Protein 3AJF (pdb70)

Foldseek 3Di:
DLQPDFDDQVNHGAHPVLLVVLQVQLCVVPVVSDPVNVVCVADAAPVNLVSSLVSLVVLVPDPPDDPVNSPVSVSVSVVSVVNPVPHDD/DLQPDFDDQVHHTAHPVLLVVLVVQLCVVPVVPDPVNVVCVADAAPVVLVSSLVSLVVLVPDPPDPPVNSVRSVSVSVVSVVNDVVHDD/DDDDDLVPPDADPVVLVVLQVQLCVVPVVPDPVNVVCVADAAPVVLVSSLVSLVVLVPDPPDPPVRNVNSVSVNVVSVVNPVPHDD/DDDDDDLVPDDAPPVLLVVLCVQLCVVPVVPDPVNVVCVADAAVVVLVSSLVSLVVLPPDPPDPPVNNVNSVSVNVVSVVNPVPRDD

Secondary structure (DSSP, 8-state):
-TTT---EETTEE--HHHHHHHHHHHHHH-TTS------------HHHHHHHHHHHH---S-TT--GGGHHHHHHHHHHHHGGGGT---/-TTTS-EEETTEEE-HHHHHHHHHHHHHH-TTS------------HHHHHHHHHHHH---S-TT--GGGHHHHHHHHHHHHGGGGT---/-----STT----HHHHHHHHHHHHHH-TTS------------HHHHHHHHHHHH---S-TT--GGGHHHHHHHHHHHGGGGGT---/------GGG----HHHHHHHHHHHHHH-TTS------------HHHHHHHHHHHH---S-TT--GGGHHHHHHHHHHHHGGGTT---

Radius of gyration: 21.57 Å; Cα contacts (8 Å, |Δi|>4): 413; chains: 4; bounding box: 57×59×70 Å

Sequence (351 aa):
GLSNIVLTCKDLPIPIDLLSLFFDILNERHPSFDEHFLQIRKPDDPENLSVFLKSAIWLSHKRDLPGHYRLPLTCLVSTYSEYFVELKPGLSNIVLTCKDLPIPIDLLSLFFDILNERHPSFDEHFLQIRKPDDPENLSVFLKSAIWLSHKRDLPGHYRLPLTCLVSTYSEYFVELKPNIVLTCKDLPIPIDLLSLFFDILNERHPSFDEHFLQIRKPDDPENLSVFLKSAIWLSHKRDLPGHYRLPLTCLVSTYSEYFVELKPSNIVLTCKDLPIPIDLLSLFFDILNERHPSFDEHFLQIRKPDDPENLSVFLKSAIWLSHKRDLPGHYRLPLTCLVSTYSEYFVELKP

Nearest PDB structures (foldseek):
  6cae-assembly1_1t  TM=3.287E-01  e=3.699E+00  Thermus thermophilus HB8
  8ud6-assembly2_2t  TM=3.378E-01  e=5.747E+00  Thermus thermophilus HB8
  4oq5-assembly1_A  TM=3.162E-01  e=6.121E+00  Homo sapiens
  1ysn-assembly1_A  TM=2.516E-01  e=7.874E+00  Homo sapiens
  3ajf-assembly2_C  TM=1.001E+00  e=2.692E-11  Rice hoja blanca virus - cr

InterPro domains:
  IPR007974 Tenuivirus movement protein [PF05310] (17-191)
  IPR043105 Tenuivirus NS3 [G3DSA:1.20.1440.190] (21-114)

Structure (mmCIF, N/CA/C/O backbone):
data_3AJF
#
_entry.id   3AJF
#
_cell.length_a   79.690
_cell.length_b   79.690
_cell.length_c   122.087
_cell.angle_alpha   90.00
_cell.angle_beta   90.00
_cell.angle_gamma   90.00
#
_symmetry.space_group_name_H-M   'P 41 21 2'
#
loop_
_entity.id
_entity.type
_entity.pdbx_description
1 polymer 'Non-structural protein 3'
2 non-polymer 'SULFATE ION'
3 water water
#
loop_
_atom_site.group_PDB
_atom_site.id
_atom_site.type_symbol
_atom_site.label_atom_id
_atom_site.label_alt_id
_atom_site.label_comp_id
_atom_site.label_asym_id
_atom_site.label_entity_id
_atom_site.label_seq_id
_atom_site.pdbx_PDB_ins_code
_atom_site.Cartn_x
_atom_site.Cartn_y
_atom_site.Cartn_z
_atom_site.occupancy
_atom_site.B_iso_or_equiv
_atom_site.auth_seq_id
_atom_site.auth_comp_id
_atom_site.auth_asym_id
_atom_site.auth_atom_id
_atom_site.pdbx_PDB_model_num
ATOM 1 N N . GLY A 1 2 ? 21.717 12.678 65.761 1.00 49.30 22 GLY A N 1
ATOM 2 C CA . GLY A 1 2 ? 22.254 11.431 65.142 1.00 48.35 22 GLY A CA 1
ATOM 3 C C . GLY A 1 2 ? 22.754 11.711 63.738 1.00 47.33 22 GLY A C 1
ATOM 4 O O . GLY A 1 2 ? 23.873 11.342 63.369 1.00 47.05 22 GLY A O 1
ATOM 5 N N . LEU A 1 3 ? 21.914 12.378 62.954 1.00 46.53 23 LEU A N 1
ATOM 6 C CA . LEU A 1 3 ? 22.250 12.773 61.599 1.00 45.77 23 LEU A CA 1
ATOM 7 C C . LEU A 1 3 ? 23.166 14.000 61.641 1.00 45.90 23 LEU A C 1
ATOM 8 O O . LEU A 1 3 ? 23.881 14.282 60.688 1.00 45.23 23 LEU A O 1
ATOM 13 N N . SER A 1 4 ? 23.156 14.696 62.776 1.00 47.75 24 SER A N 1
ATOM 14 C CA . SER A 1 4 ? 24.029 15.841 63.041 1.00 48.65 24 SER A CA 1
ATOM 15 C C . SER A 1 4 ? 25.394 15.403 63.555 1.00 48.77 24 SER A C 1
ATOM 16 O O . SER A 1 4 ? 26.385 16.110 63.367 1.00 49.24 24 SER A O 1
ATOM 19 N N . ASN A 1 5 ? 25.445 14.250 64.213 1.00 48.48 25 ASN A N 1
ATOM 20 C CA . ASN A 1 5 ? 26.687 13.794 64.831 1.00 48.77 25 ASN A CA 1
ATOM 21 C C . ASN A 1 5 ? 27.517 12.835 63.947 1.00 46.94 25 ASN A C 1
ATOM 22 O O . ASN A 1 5 ? 28.733 12.708 64.123 1.00 47.60 25 ASN A O 1
ATOM 27 N N . ILE A 1 6 ? 26.859 12.183 62.993 1.00 44.50 26 ILE A N 1
ATOM 28 C CA . ILE A 1 6 ? 27.503 11.189 62.137 1.00 41.97 26 ILE A CA 1
ATOM 29 C C . ILE A 1 6 ? 28.532 11.813 61.191 1.00 39.63 26 ILE A C 1
ATOM 30 O O . ILE A 1 6 ? 28.311 12.890 60.611 1.00 38.77 26 ILE A O 1
ATOM 35 N N . VAL A 1 7 ? 29.676 11.155 61.062 1.00 37.22 27 VAL A N 1
ATOM 36 C CA . VAL A 1 7 ? 30.684 11.648 60.152 1.00 34.06 27 VAL A CA 1
ATOM 37 C C . VAL A 1 7 ? 30.643 10.788 58.891 1.00 31.35 27 VAL A C 1
ATOM 38 O O . VAL A 1 7 ? 31.081 9.654 58.912 1.00 31.54 27 VAL A O 1
ATOM 42 N N . LEU A 1 8 ? 30.095 11.315 57.806 1.00 28.38 28 LEU A N 1
ATOM 43 C CA . LEU A 1 8 ? 30.123 10.622 56.525 1.00 26.24 28 LEU A CA 1
ATOM 44 C C . LEU A 1 8 ? 31.462 10.911 55.864 1.00 24.94 28 LEU A C 1
ATOM 45 O O . LEU A 1 8 ? 31.995 12.017 56.051 1.00 25.47 28 LEU A O 1
ATOM 50 N N . THR A 1 9 ? 32.012 9.953 55.109 1.00 22.28 29 THR A N 1
ATOM 51 C CA . THR A 1 9 ? 33.270 10.198 54.412 1.00 21.41 29 THR A CA 1
ATOM 52 C C . THR A 1 9 ? 33.230 9.882 52.911 1.00 22.14 29 THR A C 1
ATOM 53 O O . THR A 1 9 ? 32.524 8.975 52.466 1.00 20.40 29 THR A O 1
ATOM 57 N N . CYS A 1 10 ? 33.999 10.659 52.156 1.00 23.23 30 CYS A N 1
ATOM 58 C CA . CYS A 1 10 ? 34.255 10.419 50.744 1.00 23.77 30 CYS A CA 1
ATOM 59 C C . CYS A 1 10 ? 35.750 10.173 50.670 1.00 24.68 30 CYS A C 1
ATOM 60 O O . CYS A 1 10 ? 36.518 11.055 51.022 1.00 25.38 30 CYS A O 1
ATOM 63 N N . LYS A 1 11 ? 36.176 8.978 50.266 1.00 25.38 31 LYS A N 1
ATOM 64 C CA . LYS A 1 11 ? 37.616 8.678 50.190 1.00 27.15 31 LYS A CA 1
ATOM 65 C C . LYS A 1 11 ? 38.285 8.995 51.537 1.00 26.83 31 LYS A C 1
ATOM 66 O O . LYS A 1 11 ? 39.393 9.524 51.588 1.00 27.42 31 LYS A O 1
ATOM 72 N N . ASP A 1 12 ? 37.582 8.683 52.624 1.00 26.08 32 ASP A N 1
ATOM 73 C CA . ASP A 1 12 ? 38.061 8.878 53.998 1.00 27.14 32 ASP A CA 1
ATOM 74 C C . ASP A 1 12 ? 38.124 10.333 54.472 1.00 26.92 32 ASP A C 1
ATOM 75 O O . ASP A 1 12 ? 38.585 10.613 55.588 1.00 27.79 32 ASP A O 1
ATOM 80 N N . LEU A 1 13 ? 37.632 11.253 53.640 1.00 24.96 33 LEU A N 1
ATOM 81 C CA . LEU A 1 13 ? 37.563 12.665 53.982 1.00 24.38 33 LEU A CA 1
ATOM 82 C C . LEU A 1 13 ? 36.134 12.972 54.417 1.00 23.04 33 LEU A C 1
ATOM 83 O O . LEU A 1 13 ? 35.191 12.645 53.686 1.00 21.24 33 LEU A O 1
ATOM 88 N N . PRO A 1 14 ? 35.969 13.592 55.594 1.00 23.33 34 PRO A N 1
ATOM 89 C CA . PRO A 1 14 ? 34.664 13.993 56.118 1.00 23.33 34 PRO A CA 1
ATOM 90 C C . PRO A 1 14 ? 33.923 14.972 55.205 1.00 22.59 34 PRO A C 1
ATOM 91 O O . PRO A 1 14 ? 34.497 15.961 54.738 1.00 21.43 34 PRO A O 1
ATOM 95 N N . ILE A 1 15 ? 32.655 14.672 54.943 1.00 22.61 35 ILE A N 1
ATOM 96 C CA . ILE A 1 15 ? 31.812 15.510 54.106 1.00 22.84 35 ILE A CA 1
ATOM 97 C C . ILE A 1 15 ? 30.795 16.106 55.032 1.00 23.37 35 ILE A C 1
ATOM 98 O O . ILE A 1 15 ? 29.917 15.390 55.477 1.00 24.08 35 ILE A O 1
ATOM 103 N N . PRO A 1 16 ? 30.872 17.423 55.299 1.00 24.09 36 PRO A N 1
ATOM 104 C CA . PRO A 1 16 ? 29.897 18.000 56.217 1.00 25.03 36 PRO A CA 1
ATOM 105 C C . PRO A 1 16 ? 28.467 17.856 55.694 1.00 24.85 36 PRO A C 1
ATOM 106 O O . PRO A 1 16 ? 28.208 18.000 54.491 1.00 23.04 36 PRO A O 1
ATOM 110 N N . ILE A 1 17 ? 27.555 17.519 56.594 1.00 26.53 37 ILE A N 1
ATOM 111 C CA . ILE A 1 17 ? 26.152 17.230 56.228 1.00 27.25 37 ILE A CA 1
ATOM 112 C C . ILE A 1 17 ? 25.413 18.447 55.610 1.00 26.35 37 ILE A C 1
ATOM 113 O O . ILE A 1 17 ? 24.588 18.295 54.676 1.00 26.49 37 ILE A O 1
ATOM 118 N N . ASP A 1 18 ? 25.759 19.647 56.082 1.00 25.38 38 ASP A N 1
ATOM 119 C CA . ASP A 1 18 ? 25.229 20.878 55.516 1.00 24.19 38 ASP A CA 1
ATOM 120 C C . ASP A 1 18 ? 25.725 21.127 54.100 1.00 22.44 38 ASP A C 1
ATOM 121 O O . ASP A 1 18 ? 25.058 21.854 53.346 1.00 21.20 38 ASP A O 1
ATOM 126 N N . LEU A 1 19 ? 26.881 20.538 53.742 1.00 20.61 39 LEU A N 1
ATOM 127 C CA . LEU A 1 19 ? 27.371 20.623 52.366 1.00 19.11 39 LEU A CA 1
ATOM 128 C C . LEU A 1 19 ? 26.457 19.839 51.436 1.00 17.98 39 LEU A C 1
ATOM 129 O O . LEU A 1 19 ? 26.108 20.316 50.352 1.00 17.63 39 LEU A O 1
ATOM 134 N N . LEU A 1 20 ? 26.083 18.629 51.835 1.00 18.85 40 LEU A N 1
ATOM 135 C CA . LEU A 1 20 ? 25.144 17.847 51.019 1.00 18.52 40 LEU A CA 1
ATOM 136 C C . LEU A 1 20 ? 23.792 18.541 50.876 1.00 19.06 40 LEU A C 1
ATOM 137 O O . LEU A 1 20 ? 23.179 18.496 49.803 1.00 19.10 40 LEU A O 1
ATOM 142 N N . SER A 1 21 ? 23.328 19.186 51.943 1.00 19.25 41 SER A N 1
ATOM 143 C CA . SER A 1 21 ? 22.089 19.957 51.889 1.00 20.67 41 SER A CA 1
ATOM 144 C C . SER A 1 21 ? 22.198 21.146 50.963 1.00 20.28 41 SER A C 1
ATOM 145 O O . SER A 1 21 ? 21.250 21.446 50.215 1.00 20.68 41 SER A O 1
ATOM 148 N N . LEU A 1 22 ? 23.312 21.873 51.069 1.00 20.02 42 LEU A N 1
ATOM 149 C CA . LEU A 1 22 ? 23.526 23.050 50.224 1.00 19.13 42 LEU A CA 1
ATOM 150 C C . LEU A 1 22 ? 23.587 22.660 48.732 1.00 18.45 42 LEU A C 1
ATOM 151 O O . LEU A 1 22 ? 22.985 23.345 47.889 1.00 18.04 42 LEU A O 1
ATOM 156 N N . PHE A 1 23 ? 24.294 21.559 48.445 1.00 15.97 43 PHE A N 1
ATOM 157 C CA . PHE A 1 23 ? 24.461 20.996 47.079 1.00 15.25 43 PHE A CA 1
ATOM 158 C C . PHE A 1 23 ? 23.055 20.681 46.563 1.00 14.65 43 PHE A C 1
ATOM 159 O O . PHE A 1 23 ? 22.669 21.171 45.490 1.00 14.32 43 PHE A O 1
ATOM 167 N N . PHE A 1 24 ? 22.273 19.933 47.345 1.00 15.25 44 PHE A N 1
ATOM 168 C CA . PHE A 1 24 ? 20.931 19.581 46.906 1.00 15.76 44 PHE A CA 1
ATOM 169 C C . PHE A 1 24 ? 20.065 20.839 46.616 1.00 15.74 44 PHE A C 1
ATOM 170 O O . PHE A 1 24 ? 19.352 20.918 45.600 1.00 15.50 44 PHE A O 1
ATOM 178 N N . ASP A 1 25 ? 20.143 21.830 47.501 1.00 15.92 45 ASP A N 1
ATOM 179 C CA . ASP A 1 25 ? 19.336 23.048 47.368 1.00 17.04 45 ASP A CA 1
ATOM 180 C C . ASP A 1 25 ? 19.656 23.785 46.061 1.00 15.81 45 ASP A C 1
ATOM 181 O O . ASP A 1 25 ? 18.748 24.275 45.365 1.00 14.88 45 ASP A O 1
ATOM 186 N N . ILE A 1 26 ? 20.948 23.865 45.754 1.00 14.30 46 ILE A N 1
ATOM 187 C CA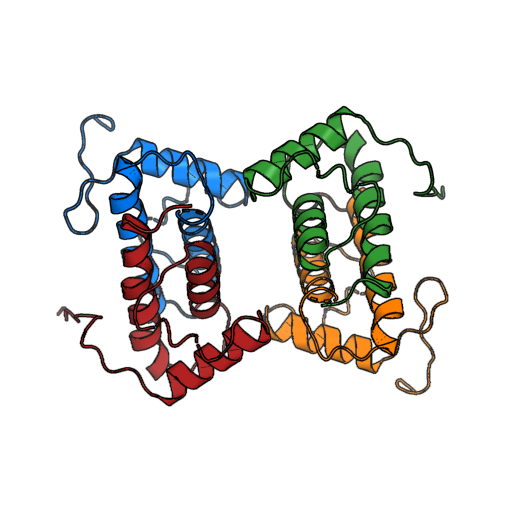 . ILE A 1 26 ? 21.426 24.575 44.570 1.00 15.04 46 ILE A CA 1
ATOM 188 C C . ILE A 1 26 ? 21.034 23.791 43.331 1.00 14.15 46 ILE A C 1
ATOM 189 O O . ILE A 1 26 ? 20.508 24.363 42.385 1.00 15.19 46 ILE A O 1
ATOM 194 N N . LEU A 1 27 ? 21.264 22.469 43.352 1.00 14.28 47 LEU A N 1
ATOM 195 C CA . LEU A 1 27 ? 20.909 21.595 42.230 1.00 14.38 47 LEU A CA 1
ATOM 196 C C . LEU A 1 27 ? 19.399 21.658 41.955 1.00 14.60 47 LEU A C 1
ATOM 197 O O . LEU A 1 27 ? 18.958 21.793 40.799 1.00 13.52 47 LEU A O 1
ATOM 202 N N . ASN A 1 28 ? 18.625 21.577 43.026 1.00 14.27 48 ASN A N 1
ATOM 203 C CA . ASN A 1 28 ? 17.172 21.532 42.925 1.00 16.77 48 ASN A CA 1
ATOM 204 C C . ASN A 1 28 ? 16.593 22.888 42.511 1.00 17.96 48 ASN A C 1
ATOM 205 O O . ASN A 1 28 ? 15.558 22.955 41.839 1.00 17.92 48 ASN A O 1
ATOM 210 N N . GLU A 1 29 ? 17.263 23.977 42.899 1.00 18.60 49 GLU A N 1
ATOM 211 C CA . GLU A 1 29 ? 16.823 25.300 42.451 1.00 21.45 49 GLU A CA 1
ATOM 212 C C . GLU A 1 29 ? 17.005 25.407 40.927 1.00 19.84 49 GLU A C 1
ATOM 213 O O . GLU A 1 29 ? 16.083 25.854 40.233 1.00 19.34 49 GLU A O 1
ATOM 219 N N . ARG A 1 30 ? 18.177 24.995 40.425 1.00 17.64 50 ARG A N 1
ATOM 220 C CA . ARG A 1 30 ? 18.459 25.039 38.971 1.00 17.58 50 ARG A CA 1
ATOM 221 C C . ARG A 1 30 ? 17.552 24.042 38.233 1.00 16.70 50 ARG A C 1
ATOM 222 O O . ARG A 1 30 ? 17.045 24.345 37.161 1.00 16.64 50 ARG A O 1
ATOM 230 N N . HIS A 1 31 ? 17.298 22.884 38.845 1.00 16.53 51 HIS A N 1
ATOM 231 C CA . HIS A 1 31 ? 16.505 21.832 38.195 1.00 17.10 51 HIS A CA 1
ATOM 232 C C . HIS A 1 31 ? 15.433 21.332 39.155 1.00 17.87 51 HIS A C 1
ATOM 233 O O . HIS A 1 31 ? 15.657 20.352 39.882 1.00 17.09 51 HIS A O 1
ATOM 240 N N . PRO A 1 32 ? 14.272 22.013 39.191 1.00 18.94 52 PRO A N 1
ATOM 241 C CA . PRO A 1 32 ? 13.214 21.635 40.137 1.00 20.42 52 PRO A CA 1
ATOM 242 C C . PRO A 1 32 ? 12.738 20.173 40.055 1.00 21.32 52 PRO A C 1
ATOM 243 O O . PRO A 1 32 ? 12.251 19.640 41.053 1.00 21.81 52 PRO A O 1
ATOM 247 N N . SER A 1 33 ? 12.886 19.519 38.907 1.00 21.71 53 SER A N 1
ATOM 248 C CA . SER A 1 33 ? 12.455 18.125 38.789 1.00 23.45 53 SER A CA 1
ATOM 249 C C . SER A 1 33 ? 13.511 17.143 39.324 1.00 23.13 53 SER A C 1
ATOM 250 O O . SER A 1 33 ? 13.258 15.928 39.434 1.00 23.50 53 SER A O 1
ATOM 253 N N . PHE A 1 34 ? 14.685 17.672 39.669 1.00 21.61 54 PHE A N 1
ATOM 254 C CA . PHE A 1 34 ? 15.708 16.894 40.348 1.00 20.89 54 PHE A CA 1
ATOM 255 C C . PHE A 1 34 ? 15.388 16.866 41.859 1.00 21.19 54 PHE A C 1
ATOM 256 O O . PHE A 1 34 ? 15.890 17.669 42.652 1.00 20.94 54 PHE A O 1
ATOM 264 N N . ASP A 1 35 ? 14.512 15.943 42.240 1.00 21.79 55 ASP A N 1
ATOM 265 C CA . ASP A 1 35 ? 13.999 15.887 43.594 1.00 22.37 55 ASP A CA 1
ATOM 266 C C . ASP A 1 35 ? 14.939 15.145 44.546 1.00 22.02 55 ASP A C 1
ATOM 267 O O . ASP A 1 35 ? 15.972 14.564 44.152 1.00 19.82 55 ASP A O 1
ATOM 272 N N . GLU A 1 36 ? 14.560 15.160 45.808 1.00 22.60 56 GLU A N 1
ATOM 273 C CA . GLU A 1 36 ? 15.332 14.536 46.866 1.00 23.27 56 GLU A CA 1
ATOM 274 C C . GLU A 1 36 ? 15.589 13.054 46.613 1.00 22.43 56 GLU A C 1
ATOM 275 O O . GLU A 1 36 ? 16.664 12.528 46.904 1.00 21.38 56 GLU A O 1
ATOM 281 N N . HIS A 1 37 ? 14.584 12.361 46.096 1.00 23.01 57 HIS A N 1
ATOM 282 C CA . HIS A 1 37 ? 14.751 10.949 45.814 1.00 23.43 57 HIS A CA 1
ATOM 283 C C . HIS A 1 37 ? 15.815 10.729 44.723 1.00 22.15 57 HIS A C 1
ATOM 284 O O . HIS A 1 37 ? 16.662 9.848 44.841 1.00 20.10 57 HIS A O 1
ATOM 299 N N . PHE A 1 39 ? 18.227 12.725 44.040 1.00 18.43 59 PHE A N 1
ATOM 300 C CA . PHE A 1 39 ? 19.495 13.148 44.655 1.00 17.92 59 PHE A CA 1
ATOM 301 C C . PHE A 1 39 ? 20.068 11.978 45.464 1.00 17.99 59 PHE A C 1
ATOM 302 O O . PHE A 1 39 ? 21.251 11.630 45.308 1.00 16.03 59 PHE A O 1
ATOM 310 N N . LEU A 1 40 ? 19.242 11.378 46.328 1.00 18.24 60 LEU A N 1
ATOM 311 C CA . LEU A 1 40 ? 19.715 10.210 47.116 1.00 19.94 60 LEU A CA 1
ATOM 312 C C . LEU A 1 40 ? 20.133 8.999 46.250 1.00 20.19 60 LEU A C 1
ATOM 313 O O . LEU A 1 40 ? 21.138 8.357 46.516 1.00 19.77 60 LEU A O 1
ATOM 318 N N . GLN A 1 41 ? 19.363 8.698 45.212 1.00 21.52 61 GLN A N 1
ATOM 319 C CA . GLN A 1 41 ? 19.754 7.635 44.285 1.00 22.43 61 GLN A CA 1
ATOM 320 C C . GLN A 1 41 ? 21.125 7.923 43.653 1.00 21.44 61 GLN A C 1
ATOM 321 O O . GLN A 1 41 ? 21.948 7.027 43.515 1.00 20.37 61 GLN A O 1
ATOM 335 N N . ILE A 1 43 ? 23.483 9.636 44.927 1.00 15.50 63 ILE A N 1
ATOM 336 C CA . ILE A 1 43 ? 24.477 9.453 45.973 1.00 15.31 63 ILE A CA 1
ATOM 337 C C . ILE A 1 43 ? 24.848 7.972 46.139 1.00 15.53 63 ILE A C 1
ATOM 338 O O . ILE A 1 43 ? 26.041 7.615 46.347 1.00 15.12 63 ILE A O 1
ATOM 343 N N . ARG A 1 44 ? 23.814 7.120 46.088 1.00 15.29 64 ARG A N 1
ATOM 344 C CA . ARG A 1 44 ? 23.990 5.684 46.236 1.00 15.51 64 ARG A CA 1
ATOM 345 C C . ARG A 1 44 ? 24.606 5.060 45.003 1.00 16.81 64 ARG A C 1
ATOM 346 O O . ARG A 1 44 ? 25.514 4.223 45.128 1.00 17.21 64 ARG A O 1
ATOM 354 N N . LYS A 1 45 ? 24.108 5.434 43.823 1.00 16.36 65 LYS A N 1
ATOM 355 C CA . LYS A 1 45 ? 24.596 4.848 42.572 1.00 19.34 65 LYS A CA 1
ATOM 356 C C . LYS A 1 45 ? 23.977 5.520 41.384 1.00 18.18 65 LYS A C 1
ATOM 357 O O . LYS A 1 45 ? 22.816 5.266 41.065 1.00 18.93 65 LYS A O 1
ATOM 363 N N . PRO A 1 46 ? 24.729 6.430 40.749 1.00 16.85 66 PRO A N 1
ATOM 364 C CA . PRO A 1 46 ? 24.217 7.103 39.541 1.00 17.26 66 PRO A CA 1
ATOM 365 C C . PRO A 1 46 ? 23.720 6.075 38.512 1.00 18.35 66 PRO A C 1
ATOM 366 O O . PRO A 1 46 ? 24.408 5.071 38.264 1.00 18.73 66 PRO A O 1
ATOM 370 N N . ASP A 1 47 ? 22.545 6.287 37.935 1.00 18.77 67 ASP A N 1
ATOM 371 C CA . ASP A 1 47 ? 21.978 5.238 37.073 1.00 21.54 67 ASP A CA 1
ATOM 372 C C . ASP A 1 47 ? 21.542 5.813 35.725 1.00 21.93 67 ASP A C 1
ATOM 373 O O . ASP A 1 47 ? 20.978 5.112 34.880 1.00 22.48 67 ASP A O 1
ATOM 378 N N . ASP A 1 48 ? 21.818 7.104 35.541 1.00 20.65 68 ASP A N 1
ATOM 379 C CA . ASP A 1 48 ? 21.486 7.794 34.312 1.00 21.71 68 ASP A CA 1
ATOM 380 C C . ASP A 1 48 ? 22.608 8.773 34.013 1.00 19.71 68 ASP A C 1
ATOM 381 O O . ASP A 1 48 ? 22.872 9.643 34.837 1.00 17.99 68 ASP A O 1
ATOM 386 N N . PRO A 1 49 ? 23.249 8.657 32.822 1.00 19.88 69 PRO A N 1
ATOM 387 C CA . PRO A 1 49 ? 24.359 9.581 32.494 1.00 18.60 69 PRO A CA 1
ATOM 388 C C . PRO A 1 49 ? 23.926 11.045 32.410 1.00 17.95 69 PRO A C 1
ATOM 389 O O . PRO A 1 49 ? 24.696 11.934 32.783 1.00 15.55 69 PRO A O 1
ATOM 393 N N . GLU A 1 50 ? 22.727 11.322 31.883 1.00 20.32 70 GLU A N 1
ATOM 394 C CA . GLU A 1 50 ? 22.251 12.725 31.860 1.00 20.42 70 GLU A CA 1
ATOM 395 C C . GLU A 1 50 ? 22.029 13.302 33.277 1.00 18.41 70 GLU A C 1
ATOM 396 O O . GLU A 1 50 ? 22.427 14.428 33.540 1.00 18.11 70 GLU A O 1
ATOM 402 N N . ASN A 1 51 ? 21.398 12.550 34.176 1.00 17.12 71 ASN A N 1
ATOM 403 C CA . ASN A 1 51 ? 21.190 13.021 35.540 1.00 15.95 71 ASN A CA 1
ATOM 404 C C . ASN A 1 51 ? 22.502 13.220 36.278 1.00 14.09 71 ASN A C 1
ATOM 405 O O . ASN A 1 51 ? 22.656 14.182 37.050 1.00 13.40 71 ASN A O 1
ATOM 410 N N . LEU A 1 52 ? 23.440 12.301 36.071 1.00 13.31 72 LEU A N 1
ATOM 411 C CA . LEU A 1 52 ? 24.762 12.435 36.697 1.00 13.08 72 LEU A CA 1
ATOM 412 C C . LEU A 1 52 ? 25.478 13.689 36.159 1.00 11.75 72 LEU A C 1
ATOM 413 O O . LEU A 1 52 ? 26.126 14.376 36.894 1.00 11.20 72 LEU A O 1
ATOM 418 N N . SER A 1 53 ? 25.359 13.954 34.858 1.00 13.60 73 SER A N 1
ATOM 419 C CA . SER A 1 53 ? 25.939 15.145 34.232 1.00 14.13 73 SER A CA 1
ATOM 420 C C . SER A 1 53 ? 25.452 16.422 34.893 1.00 14.08 73 SER A C 1
ATOM 421 O O . SER A 1 53 ? 26.252 17.324 35.210 1.00 14.82 73 SER A O 1
ATOM 424 N N . VAL A 1 54 ? 24.142 16.506 35.100 1.00 13.99 74 VAL A N 1
ATOM 425 C CA . VAL A 1 54 ? 23.513 17.648 35.757 1.00 14.10 74 VAL A CA 1
ATOM 426 C C . VAL A 1 54 ? 23.974 17.807 37.245 1.00 12.80 74 VAL A C 1
ATOM 427 O O . VAL A 1 54 ? 24.328 18.914 37.692 1.00 11.68 74 VAL A O 1
ATOM 431 N N . PHE A 1 55 ? 23.979 16.704 37.990 1.00 12.84 75 PHE A N 1
ATOM 432 C CA . PHE A 1 55 ? 24.504 16.626 39.374 1.00 12.66 75 PHE A CA 1
ATOM 433 C C . PHE A 1 55 ? 25.939 17.150 39.451 1.00 13.07 75 PHE A C 1
ATOM 434 O O . PHE A 1 55 ? 26.245 18.037 40.258 1.00 13.71 75 PHE A O 1
ATOM 442 N N . LEU A 1 56 ? 26.821 16.632 38.589 1.00 12.66 76 LEU A N 1
ATOM 443 C CA . LEU A 1 56 ? 28.225 17.089 38.587 1.00 13.63 76 LEU A CA 1
ATOM 444 C C . LEU A 1 56 ? 28.389 18.555 38.172 1.00 13.56 76 LEU A C 1
ATOM 445 O O . LEU A 1 56 ? 29.233 19.281 38.730 1.00 13.25 76 LEU A O 1
ATOM 450 N N . LYS A 1 57 ? 27.610 18.987 37.180 1.00 13.25 77 LYS A N 1
ATOM 451 C CA . LYS A 1 57 ? 27.696 20.362 36.707 1.00 13.78 77 LYS A CA 1
ATOM 452 C C . LYS A 1 57 ? 27.297 21.387 37.773 1.00 14.22 77 LYS A C 1
ATOM 453 O O . LYS A 1 57 ? 27.882 22.482 37.831 1.00 14.17 77 LYS A O 1
ATOM 459 N N . SER A 1 58 ? 26.330 21.044 38.620 1.00 14.55 78 SER A N 1
ATOM 460 C CA . SER A 1 58 ? 25.986 21.920 39.766 1.00 15.84 78 SER A CA 1
ATOM 461 C C . SER A 1 58 ? 27.137 22.024 40.775 1.00 15.40 78 SER A C 1
ATOM 462 O O . SER A 1 58 ? 27.446 23.128 41.270 1.00 16.33 78 SER A O 1
ATOM 465 N N . ALA A 1 59 ? 27.755 20.888 41.095 1.00 14.27 79 ALA A N 1
ATOM 466 C CA . ALA A 1 59 ? 28.911 20.873 42.009 1.00 13.94 79 ALA A CA 1
ATOM 467 C C . ALA A 1 59 ? 30.109 21.645 41.430 1.00 12.33 79 ALA A C 1
ATOM 468 O O . ALA A 1 59 ? 30.772 22.372 42.141 1.00 12.57 79 ALA A O 1
ATOM 470 N N . ILE A 1 60 ? 30.381 21.479 40.134 1.00 11.35 80 ILE A N 1
ATOM 471 C CA . ILE A 1 60 ? 31.452 22.204 39.429 1.00 11.66 80 ILE A CA 1
ATOM 472 C C . ILE A 1 60 ? 31.150 23.722 39.388 1.00 11.96 80 ILE A C 1
ATOM 473 O O . ILE A 1 60 ? 32.036 24.547 39.618 1.00 11.54 80 ILE A O 1
ATOM 478 N N . TRP A 1 61 ? 29.896 24.075 39.129 1.00 11.87 81 TRP A N 1
ATOM 479 C CA . TRP A 1 61 ? 29.487 25.485 39.236 1.00 13.36 81 TRP A CA 1
ATOM 480 C C . TRP A 1 61 ? 29.791 26.091 40.620 1.00 13.42 81 TRP A C 1
ATOM 481 O O . TRP A 1 61 ? 30.351 27.192 40.714 1.00 13.99 81 TRP A O 1
ATOM 500 N N . LEU A 1 63 ? 32.045 25.232 42.721 1.00 14.90 83 LEU A N 1
ATOM 501 C CA . LEU A 1 63 ? 33.494 25.369 42.911 1.00 15.04 83 LEU A CA 1
ATOM 502 C C . LEU A 1 63 ? 34.111 26.455 42.024 1.00 14.45 83 LEU A C 1
ATOM 503 O O . LEU A 1 63 ? 35.126 27.065 42.387 1.00 16.34 83 LEU A O 1
ATOM 508 N N . SER A 1 64 ? 33.538 26.658 40.851 1.00 14.00 84 SER A N 1
ATOM 509 C CA . SER A 1 64 ? 34.160 27.519 39.858 1.00 14.88 84 SER A CA 1
ATOM 510 C C . SER A 1 64 ? 33.596 28.937 39.890 1.00 16.44 84 SER A C 1
ATOM 511 O O . SER A 1 64 ? 34.268 29.873 39.448 1.00 15.87 84 SER A O 1
ATOM 514 N N . HIS A 1 65 ? 32.361 29.092 40.375 1.00 16.47 85 HIS A N 1
ATOM 515 C CA . HIS A 1 65 ? 31.667 30.398 40.252 1.00 17.62 85 HIS A CA 1
ATOM 516 C C . HIS A 1 65 ? 31.203 30.978 41.582 1.00 18.33 85 HIS A C 1
ATOM 517 O O . HIS A 1 65 ? 31.149 32.195 41.730 1.00 18.85 85 HIS A O 1
ATOM 524 N N . LYS A 1 66 ? 30.833 30.120 42.522 1.00 19.00 86 LYS A N 1
ATOM 525 C CA . LYS A 1 66 ? 30.190 30.566 43.768 1.00 21.36 86 LYS A CA 1
ATOM 526 C C . LYS A 1 66 ? 31.219 31.181 44.700 1.00 23.65 86 LYS A C 1
ATOM 527 O O . LYS A 1 66 ? 32.020 30.483 45.317 1.00 25.06 86 LYS A O 1
ATOM 533 N N . ARG A 1 67 ? 31.176 32.497 44.824 1.00 25.01 87 ARG A N 1
ATOM 534 C CA . ARG A 1 67 ? 32.149 33.199 45.637 1.00 26.72 87 ARG A CA 1
ATOM 535 C C . ARG A 1 67 ? 32.033 32.984 47.137 1.00 27.27 87 ARG A C 1
ATOM 536 O O . ARG A 1 67 ? 33.019 33.200 47.851 1.00 28.84 87 ARG A O 1
ATOM 544 N N . ASP A 1 68 ? 30.855 32.612 47.637 1.00 26.66 88 ASP A N 1
ATOM 545 C CA . ASP A 1 68 ? 30.685 32.498 49.090 1.00 27.38 88 ASP A CA 1
ATOM 546 C C . ASP A 1 68 ? 30.588 31.050 49.557 1.00 26.44 88 ASP A C 1
ATOM 547 O O . ASP A 1 68 ? 29.995 30.770 50.605 1.00 28.32 88 ASP A O 1
ATOM 552 N N . LEU A 1 69 ? 31.150 30.121 48.790 1.00 23.85 89 LEU A N 1
ATOM 553 C CA . LEU A 1 69 ? 31.208 28.723 49.242 1.00 22.44 89 LEU A CA 1
ATOM 554 C C . LEU A 1 69 ? 32.146 28.700 50.450 1.00 22.90 89 LEU A C 1
ATOM 555 O O . LEU A 1 69 ? 33.266 29.195 50.349 1.00 24.11 89 LEU A O 1
ATOM 560 N N . PRO A 1 70 ? 31.692 28.184 51.609 1.00 22.80 90 PRO A N 1
ATOM 561 C CA . PRO A 1 70 ? 32.649 28.133 52.725 1.00 23.39 90 PRO A CA 1
ATOM 562 C C . PRO A 1 70 ? 33.990 27.437 52.367 1.00 23.12 90 PRO A C 1
ATOM 563 O O . PRO A 1 70 ? 34.019 26.447 51.629 1.00 20.91 90 PRO A O 1
ATOM 567 N N . GLY A 1 71 ? 35.098 27.983 52.859 1.00 24.36 91 GLY A N 1
ATOM 568 C CA . GLY A 1 71 ? 36.431 27.455 52.558 1.00 24.36 91 GLY A CA 1
ATOM 569 C C . GLY A 1 71 ? 36.586 25.971 52.882 1.00 24.89 91 GLY A C 1
ATOM 570 O O . GLY A 1 71 ? 37.187 25.221 52.123 1.00 24.68 91 GLY A O 1
ATOM 571 N N . HIS A 1 72 ? 36.023 25.534 54.000 1.00 24.67 92 HIS A N 1
ATOM 572 C CA . HIS A 1 72 ? 36.155 24.134 54.398 1.00 24.28 92 HIS A CA 1
ATOM 573 C C . HIS A 1 72 ? 35.269 23.179 53.594 1.00 22.59 92 HIS A C 1
ATOM 574 O O . HIS A 1 72 ? 35.340 21.980 53.774 1.00 21.85 92 HIS A O 1
ATOM 581 N N . TYR A 1 73 ? 34.449 23.721 52.699 1.00 20.56 93 TYR A N 1
ATOM 582 C CA . TYR A 1 73 ? 33.634 22.898 51.827 1.00 19.48 93 TYR A CA 1
ATOM 583 C C . TYR A 1 73 ? 34.393 22.518 50.565 1.00 18.07 93 TYR A C 1
ATOM 584 O O . TYR A 1 73 ? 33.985 21.589 49.879 1.00 16.07 93 TYR A O 1
ATOM 593 N N . ARG A 1 74 ? 35.517 23.193 50.275 1.00 17.01 94 ARG A N 1
ATOM 594 C CA . ARG A 1 74 ? 36.148 22.982 48.964 1.00 17.10 94 ARG A CA 1
ATOM 595 C C . ARG A 1 74 ? 36.676 21.563 48.749 1.00 16.67 94 ARG A C 1
ATOM 596 O O . ARG A 1 74 ? 36.497 20.988 47.664 1.00 16.70 94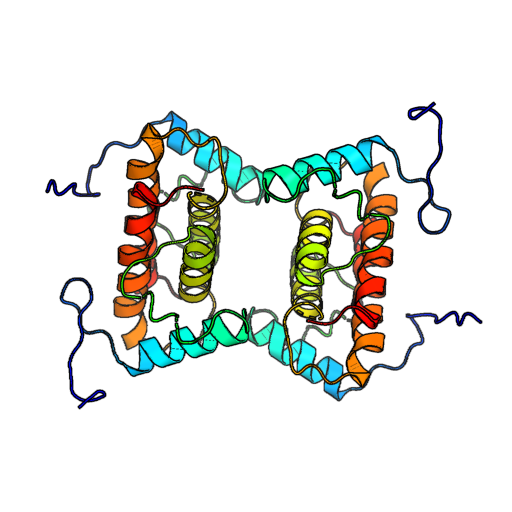 ARG A O 1
ATOM 604 N N . LEU A 1 75 ? 37.332 21.022 49.764 1.00 17.32 95 LEU A N 1
ATOM 605 C CA . LEU A 1 75 ? 37.969 19.705 49.645 1.00 18.10 95 LEU A CA 1
ATOM 606 C C . LEU A 1 75 ? 36.924 18.575 49.562 1.00 16.76 95 LEU A C 1
ATOM 607 O O . LEU A 1 75 ? 37.005 17.725 48.660 1.00 16.78 95 LEU A O 1
ATOM 612 N N . PRO A 1 76 ? 35.949 18.559 50.488 1.00 16.23 96 PRO A N 1
ATOM 613 C CA . PRO A 1 76 ? 34.903 17.535 50.358 1.00 15.73 96 PRO A CA 1
ATOM 614 C C . PRO A 1 76 ? 34.074 17.631 49.068 1.00 15.33 96 PRO A C 1
ATOM 615 O O . PRO A 1 76 ? 33.713 16.592 48.509 1.00 15.18 96 PRO A O 1
ATOM 619 N N . LEU A 1 77 ? 33.793 18.842 48.592 1.00 14.28 97 LEU A N 1
ATOM 620 C CA . LEU A 1 77 ? 32.972 18.975 47.409 1.00 14.40 97 LEU A CA 1
ATOM 621 C C . LEU A 1 77 ? 33.754 18.517 46.179 1.00 14.72 97 LEU A C 1
ATOM 622 O O . LEU A 1 77 ? 33.209 17.858 45.297 1.00 14.06 97 LEU A O 1
ATOM 627 N N . THR A 1 78 ? 35.046 18.834 46.145 1.00 14.15 98 THR A N 1
ATOM 628 C CA . THR A 1 78 ? 35.891 18.378 45.075 1.00 14.72 98 THR A CA 1
ATOM 629 C C . THR A 1 78 ? 35.997 16.859 45.116 1.00 15.38 98 THR A C 1
ATOM 630 O O . THR A 1 78 ? 36.013 16.205 44.058 1.00 16.38 98 THR A O 1
ATOM 634 N N . CYS A 1 79 ? 36.083 16.300 46.320 1.00 16.20 99 CYS A N 1
ATOM 635 C CA . CYS A 1 79 ? 36.079 14.842 46.487 1.00 17.16 99 CYS A CA 1
ATOM 636 C C . CYS A 1 79 ? 34.843 14.234 45.826 1.00 16.38 99 CYS A C 1
ATOM 637 O O . CYS A 1 79 ? 34.950 13.251 45.082 1.00 16.31 99 CYS A O 1
ATOM 640 N N . LEU A 1 80 ? 33.673 14.810 46.116 1.00 15.83 100 LEU A N 1
ATOM 641 C CA . LEU A 1 80 ? 32.408 14.329 45.541 1.00 15.05 100 LEU A CA 1
ATOM 642 C C . LEU A 1 80 ? 32.441 14.376 43.998 1.00 15.29 100 LEU A C 1
ATOM 643 O O . LEU A 1 80 ? 32.065 13.397 43.311 1.00 15.22 100 LEU A O 1
ATOM 648 N N . VAL A 1 81 ? 32.928 15.494 43.450 1.00 13.88 101 VAL A N 1
ATOM 649 C CA . VAL A 1 81 ? 33.037 15.614 42.007 1.00 13.34 101 VAL A CA 1
ATOM 650 C C . VAL A 1 81 ? 33.931 14.497 41.458 1.00 14.43 101 VAL A C 1
ATOM 651 O O . VAL A 1 81 ? 33.574 13.795 40.495 1.00 13.87 101 VAL A O 1
ATOM 655 N N . SER A 1 82 ? 35.097 14.360 42.080 1.00 15.69 102 SER A N 1
ATOM 656 C CA . SER A 1 82 ? 36.122 13.454 41.635 1.00 17.66 102 SER A CA 1
ATOM 657 C C . SER A 1 82 ? 35.606 12.015 41.701 1.00 18.07 102 SER A C 1
ATOM 658 O O . SER A 1 82 ? 35.768 11.240 40.719 1.00 19.10 102 SER A O 1
ATOM 661 N N . THR A 1 83 ? 34.953 11.659 42.810 1.00 16.17 103 THR A N 1
ATOM 662 C CA . THR A 1 83 ? 34.434 10.305 42.986 1.00 17.40 103 THR A CA 1
ATOM 663 C C . THR A 1 83 ? 33.199 9.954 42.156 1.00 15.48 103 THR A C 1
ATOM 664 O O . THR A 1 83 ? 33.117 8.845 41.619 1.00 15.30 103 THR A O 1
ATOM 668 N N . TYR A 1 84 ? 32.250 10.884 42.021 1.00 13.73 104 TYR A N 1
ATOM 669 C CA . TYR A 1 84 ? 31.015 10.537 41.323 1.00 13.25 104 TYR A CA 1
ATOM 670 C C . TYR A 1 84 ? 31.227 10.538 39.818 1.00 14.30 104 TYR A C 1
ATOM 671 O O . TYR A 1 84 ? 30.539 9.819 39.099 1.00 13.49 104 TYR A O 1
ATOM 680 N N . SER A 1 85 ? 32.218 11.306 39.348 1.00 13.28 105 SER A N 1
ATOM 681 C CA . SER A 1 85 ? 32.585 11.252 37.922 1.00 14.09 105 SER A CA 1
ATOM 682 C C . SER A 1 85 ? 33.029 9.854 37.503 1.00 13.90 105 SER A C 1
ATOM 683 O O . SER A 1 85 ? 32.864 9.452 36.334 1.00 14.50 105 SER A O 1
ATOM 686 N N . GLU A 1 86 ? 33.537 9.082 38.455 1.00 14.09 106 GLU A N 1
ATOM 687 C CA . GLU A 1 86 ? 34.040 7.719 38.174 1.00 16.00 106 GLU A CA 1
ATOM 688 C C . GLU A 1 86 ? 32.991 6.806 37.566 1.00 14.57 106 GLU A C 1
ATOM 689 O O . GLU A 1 86 ? 33.320 5.896 36.809 1.00 14.40 106 GLU A O 1
ATOM 695 N N . TYR A 1 87 ? 31.721 7.077 37.848 1.00 13.26 107 TYR A N 1
ATOM 696 C CA . TYR A 1 87 ? 30.659 6.197 37.414 1.00 14.06 107 TYR A CA 1
ATOM 697 C C . TYR A 1 87 ? 30.529 6.245 35.883 1.00 15.16 107 TYR A C 1
ATOM 698 O O . TYR A 1 87 ? 30.034 5.305 35.279 1.00 14.89 107 TYR A O 1
ATOM 707 N N . PHE A 1 88 ? 31.051 7.302 35.244 1.00 14.10 108 PHE A N 1
ATOM 708 C CA . PHE A 1 88 ? 31.007 7.369 33.777 1.00 14.99 108 PHE A CA 1
ATOM 709 C C . PHE A 1 88 ? 31.722 6.239 33.049 1.00 15.86 108 PHE A C 1
ATOM 710 O O . PHE A 1 88 ? 31.480 6.030 31.843 1.00 16.65 108 PHE A O 1
ATOM 718 N N . VAL A 1 89 ? 32.594 5.520 33.734 1.00 16.74 109 VAL A N 1
ATOM 719 C CA . VAL A 1 89 ? 33.314 4.466 33.060 1.00 19.53 109 VAL A CA 1
ATOM 720 C C . VAL A 1 89 ? 32.300 3.423 32.567 1.00 22.02 109 VAL A C 1
ATOM 721 O O . VAL A 1 89 ? 32.354 2.990 31.403 1.00 22.62 109 VAL A O 1
ATOM 725 N N . GLU A 1 90 ? 31.344 3.057 33.412 1.00 22.86 110 GLU A N 1
ATOM 726 C CA . GLU A 1 90 ? 30.384 2.030 33.006 1.00 26.66 110 GLU A CA 1
ATOM 727 C C . GLU A 1 90 ? 29.017 2.596 32.570 1.00 25.76 110 GLU A C 1
ATOM 728 O O . GLU A 1 90 ? 28.257 1.928 31.854 1.00 26.57 110 GLU A O 1
ATOM 734 N N . LEU A 1 91 ? 28.735 3.831 32.969 1.00 24.76 111 LEU A N 1
ATOM 735 C CA . LEU A 1 91 ? 27.479 4.510 32.660 1.00 24.94 111 LEU A CA 1
ATOM 736 C C . LEU A 1 91 ? 27.557 5.301 31.351 1.00 25.92 111 LEU A C 1
ATOM 737 O O . LEU A 1 91 ? 28.178 6.372 31.300 1.00 24.53 111 LEU A O 1
ATOM 742 N N . LYS A 1 92 ? 26.927 4.766 30.308 1.00 26.98 112 LYS A N 1
ATOM 743 C CA . LYS A 1 92 ? 27.036 5.261 28.929 1.00 29.91 112 LYS A CA 1
ATOM 744 C C . LYS A 1 92 ? 25.726 5.887 28.415 1.00 29.54 112 LYS A C 1
ATOM 745 O O . LYS A 1 92 ? 24.659 5.493 28.841 1.00 30.06 112 LYS A O 1
ATOM 751 N N . PRO A 1 93 ? 25.807 6.876 27.519 1.00 30.08 113 PRO A N 1
ATOM 752 C CA . PRO A 1 93 ? 24.597 7.426 26.885 1.00 30.89 113 PRO A CA 1
ATOM 753 C C . PRO A 1 93 ? 23.810 6.365 26.115 1.00 33.66 113 PRO A C 1
ATOM 754 O O . PRO A 1 93 ? 22.593 6.275 26.273 1.00 35.04 113 PRO A O 1
ATOM 758 N N . GLY B 1 2 ? 12.984 21.945 -5.399 1.00 48.28 22 GLY B N 1
ATOM 759 C CA . GLY B 1 2 ? 11.650 22.221 -4.780 1.00 48.03 22 GLY B CA 1
ATOM 760 C C . GLY B 1 2 ? 11.806 22.678 -3.335 1.00 46.52 22 GLY B C 1
ATOM 761 O O . GLY B 1 2 ? 11.394 23.786 -2.969 1.00 46.33 22 GLY B O 1
ATOM 762 N N . LEU B 1 3 ? 12.408 21.825 -2.508 1.00 45.80 23 LEU B N 1
ATOM 763 C CA . LEU B 1 3 ? 12.750 22.192 -1.132 1.00 44.40 23 LEU B CA 1
ATOM 764 C C . LEU B 1 3 ? 13.864 23.228 -1.056 1.00 44.34 23 LEU B C 1
ATOM 765 O O . LEU B 1 3 ? 13.882 24.048 -0.136 1.00 43.92 23 LEU B O 1
ATOM 770 N N . SER B 1 4 ? 14.794 23.183 -2.007 1.00 45.19 24 SER B N 1
ATOM 771 C CA . SER B 1 4 ? 15.880 24.154 -2.052 1.00 45.41 24 SER B CA 1
ATOM 772 C C . SER B 1 4 ? 15.393 25.472 -2.634 1.00 45.52 24 SER B C 1
ATOM 773 O O . SER B 1 4 ? 15.779 26.541 -2.154 1.00 45.50 24 SER B O 1
ATOM 776 N N . ASN B 1 5 ? 14.516 25.382 -3.633 1.00 45.74 25 ASN B N 1
ATOM 777 C CA . ASN B 1 5 ? 14.053 26.549 -4.372 1.00 45.79 25 ASN B CA 1
ATOM 778 C C . ASN B 1 5 ? 13.018 27.382 -3.625 1.00 44.51 25 ASN B C 1
ATOM 779 O O . ASN B 1 5 ? 13.047 28.618 -3.710 1.00 44.75 25 ASN B O 1
ATOM 784 N N . ILE B 1 6 ? 12.108 26.718 -2.900 1.00 42.70 26 ILE B N 1
ATOM 785 C CA . ILE B 1 6 ? 11.102 27.430 -2.115 1.00 40.12 26 ILE B CA 1
ATOM 786 C C . ILE B 1 6 ? 11.801 28.461 -1.246 1.00 37.82 26 ILE B C 1
ATOM 787 O O . ILE B 1 6 ? 12.884 28.202 -0.715 1.00 38.20 26 ILE B O 1
ATOM 792 N N . VAL B 1 7 ? 11.198 29.636 -1.121 1.00 35.77 27 VAL B N 1
ATOM 793 C CA . VAL B 1 7 ? 11.709 30.642 -0.188 1.00 33.10 27 VAL B CA 1
ATOM 794 C C . VAL B 1 7 ? 10.816 30.635 1.047 1.00 30.18 27 VAL B C 1
ATOM 795 O O . VAL B 1 7 ? 9.664 31.043 0.975 1.00 30.24 27 VAL B O 1
ATOM 799 N N . LEU B 1 8 ? 11.338 30.148 2.164 1.00 26.87 28 LEU B N 1
ATOM 800 C CA . LEU B 1 8 ? 10.607 30.182 3.429 1.00 24.78 28 LEU B CA 1
ATOM 801 C C . LEU B 1 8 ? 10.932 31.477 4.105 1.00 23.87 28 LEU B C 1
ATOM 802 O O . LEU B 1 8 ? 12.062 31.971 3.963 1.00 22.79 28 LEU B O 1
ATOM 807 N N . THR B 1 9 ? 9.979 32.007 4.874 1.00 21.76 29 THR B N 1
ATOM 808 C CA . THR B 1 9 ? 10.244 33.214 5.641 1.00 21.44 29 THR B CA 1
ATOM 809 C C . THR B 1 9 ? 9.900 33.129 7.133 1.00 20.80 29 THR B C 1
ATOM 810 O O . THR B 1 9 ? 9.019 32.388 7.533 1.00 19.34 29 THR B O 1
ATOM 814 N N . CYS B 1 10 ? 10.643 33.904 7.918 1.00 22.02 30 CYS B N 1
ATOM 815 C CA . CYS B 1 10 ? 10.385 34.186 9.326 1.00 22.02 30 CYS B CA 1
ATOM 816 C C . CYS B 1 10 ? 10.171 35.713 9.386 1.00 22.60 30 CYS B C 1
ATOM 817 O O . CYS B 1 10 ? 11.018 36.469 8.894 1.00 22.36 30 CYS B O 1
ATOM 820 N N . LYS B 1 11 ? 9.039 36.165 9.921 1.00 22.92 31 LYS B N 1
ATOM 821 C CA . LYS B 1 11 ? 8.698 37.600 9.902 1.00 24.40 31 LYS B CA 1
ATOM 822 C C . LYS B 1 11 ? 8.967 38.198 8.534 1.00 25.17 31 LYS B C 1
ATOM 823 O O . LYS B 1 11 ? 9.480 39.316 8.413 1.00 25.90 31 LYS B O 1
ATOM 829 N N . ASP B 1 12 ? 8.650 37.431 7.499 1.00 25.46 32 ASP B N 1
ATOM 830 C CA . ASP B 1 12 ? 8.801 37.870 6.116 1.00 26.95 32 ASP B CA 1
ATOM 831 C C . ASP B 1 12 ? 10.266 38.041 5.663 1.00 26.37 32 ASP B C 1
ATOM 832 O O . ASP B 1 12 ? 10.522 38.565 4.570 1.00 26.44 32 ASP B O 1
ATOM 837 N N . LEU B 1 13 ? 11.204 37.572 6.490 1.00 24.86 33 LEU B N 1
ATOM 838 C CA . LEU B 1 13 ? 12.625 37.532 6.134 1.00 25.70 33 LEU B CA 1
ATOM 839 C C . LEU B 1 13 ? 12.999 36.136 5.640 1.00 24.39 33 LEU B C 1
ATOM 840 O O . LEU B 1 13 ? 12.686 35.165 6.300 1.00 22.33 33 LEU B O 1
ATOM 845 N N . PRO B 1 14 ? 13.647 36.042 4.468 1.00 25.03 34 PRO B N 1
ATOM 846 C CA . PRO B 1 14 ? 14.077 34.779 3.880 1.00 25.05 34 PRO B CA 1
ATOM 847 C C . PRO B 1 14 ? 15.007 33.988 4.797 1.00 24.76 34 PRO B C 1
ATOM 848 O O . PRO B 1 14 ? 15.968 34.541 5.326 1.00 23.88 34 PRO B O 1
ATOM 852 N N . ILE B 1 15 ? 14.703 32.705 4.993 1.00 24.83 35 ILE B N 1
ATOM 853 C CA . ILE B 1 15 ? 15.503 31.820 5.856 1.00 24.72 35 ILE B CA 1
ATOM 854 C C . ILE B 1 15 ? 16.175 30.825 4.931 1.00 25.67 35 ILE B C 1
ATOM 855 O O . ILE B 1 15 ? 15.473 30.035 4.311 1.00 26.41 35 ILE B O 1
ATOM 860 N N . PRO B 1 16 ? 17.520 30.847 4.820 1.00 25.68 36 PRO B N 1
ATOM 861 C CA . PRO B 1 16 ? 18.096 29.842 3.924 1.00 26.47 36 PRO B CA 1
ATOM 862 C C . PRO B 1 16 ? 17.858 28.422 4.441 1.00 26.06 36 PRO B C 1
ATOM 863 O O . PRO B 1 16 ? 17.968 28.173 5.648 1.00 25.34 36 PRO B O 1
ATOM 867 N N . ILE B 1 17 ? 17.493 27.503 3.543 1.00 27.24 37 ILE B N 1
ATOM 868 C CA . ILE B 1 17 ? 17.180 26.127 3.953 1.00 27.48 37 ILE B CA 1
ATOM 869 C C . ILE B 1 17 ? 18.410 25.414 4.529 1.00 27.00 37 ILE B C 1
ATOM 870 O O . ILE B 1 17 ? 18.298 24.619 5.493 1.00 26.47 37 ILE B O 1
ATOM 875 N N . ASP B 1 18 ? 19.582 25.712 3.961 1.00 26.05 38 ASP B N 1
ATOM 876 C CA . ASP B 1 18 ? 20.826 25.222 4.533 1.00 24.73 38 ASP B CA 1
ATOM 877 C C . ASP B 1 18 ? 21.085 25.778 5.948 1.00 21.65 38 ASP B C 1
ATOM 878 O O . ASP B 1 18 ? 21.820 25.161 6.682 1.00 20.05 38 ASP B O 1
ATOM 883 N N . LEU B 1 19 ? 20.498 26.925 6.320 1.00 20.25 39 LEU B N 1
ATOM 884 C CA . LEU B 1 19 ? 20.629 27.414 7.711 1.00 18.26 39 LEU B CA 1
ATOM 885 C C . LEU B 1 19 ? 19.877 26.490 8.654 1.00 17.47 39 LEU B C 1
ATOM 886 O O . LEU B 1 19 ? 20.358 26.173 9.748 1.00 16.74 39 LEU B O 1
ATOM 891 N N . LEU B 1 20 ? 18.678 26.092 8.242 1.00 17.42 40 LEU B N 1
ATOM 892 C CA . LEU B 1 20 ? 17.866 25.184 9.037 1.00 17.97 40 LEU B CA 1
ATOM 893 C C . LEU B 1 20 ? 18.575 23.835 9.192 1.00 18.18 40 LEU B C 1
ATOM 894 O O . LEU B 1 20 ? 18.620 23.276 10.298 1.00 16.55 40 LEU B O 1
ATOM 899 N N . SER B 1 21 ? 19.160 23.343 8.098 1.00 18.72 41 SER B N 1
ATOM 900 C CA . SER B 1 21 ? 19.954 22.095 8.135 1.00 19.25 41 SER B CA 1
ATOM 901 C C . SER B 1 21 ? 21.160 22.228 9.036 1.00 18.37 41 SER B C 1
ATOM 902 O O . SER B 1 21 ? 21.459 21.315 9.801 1.00 19.24 41 SER B O 1
ATOM 905 N N . LEU B 1 22 ? 21.896 23.328 8.910 1.00 17.49 42 LEU B N 1
ATOM 906 C CA . LEU B 1 22 ? 23.037 23.565 9.792 1.00 17.16 42 LEU B CA 1
ATOM 907 C C . LEU B 1 22 ? 22.649 23.607 11.292 1.00 15.90 42 LEU B C 1
ATOM 908 O O . LEU B 1 22 ? 23.358 23.072 12.155 1.00 15.16 42 LEU B O 1
ATOM 913 N N . PHE B 1 23 ? 21.547 24.283 11.582 1.00 15.62 43 PHE B N 1
ATOM 914 C CA . PHE B 1 23 ? 21.032 24.460 12.961 1.00 14.09 43 PHE B CA 1
ATOM 915 C C . PHE B 1 23 ? 20.655 23.076 13.522 1.00 14.67 43 PHE B C 1
ATOM 916 O O . PHE B 1 23 ? 21.087 22.708 14.607 1.00 14.05 43 PHE B O 1
ATOM 924 N N . PHE B 1 24 ? 19.879 22.306 12.773 1.00 14.17 44 PHE B N 1
ATOM 925 C CA . PHE B 1 24 ? 19.599 20.953 13.206 1.00 15.30 44 PHE B CA 1
ATOM 926 C C . PHE B 1 24 ? 20.860 20.150 13.467 1.00 15.93 44 PHE B C 1
ATOM 927 O O . PHE B 1 24 ? 20.960 19.497 14.506 1.00 15.68 44 PHE B O 1
ATOM 935 N N . ASP B 1 25 ? 21.828 20.194 12.544 1.00 17.14 45 ASP B N 1
ATOM 936 C CA . ASP B 1 25 ? 23.040 19.361 12.692 1.00 18.51 45 ASP B CA 1
ATOM 937 C C . ASP B 1 25 ? 23.751 19.725 14.008 1.00 17.16 45 ASP B C 1
ATOM 938 O O . ASP B 1 25 ? 24.183 18.848 14.747 1.00 17.04 45 ASP B O 1
ATOM 943 N N . ILE B 1 26 ? 23.857 21.023 14.313 1.00 17.10 46 ILE B N 1
ATOM 944 C CA . ILE B 1 26 ? 24.536 21.458 15.551 1.00 16.22 46 ILE B CA 1
ATOM 945 C C . ILE B 1 26 ? 23.751 21.095 16.819 1.00 15.21 46 ILE B C 1
ATOM 946 O O . ILE B 1 26 ? 24.331 20.684 17.850 1.00 13.99 46 ILE B O 1
ATOM 951 N N . LEU B 1 27 ? 22.430 21.281 16.769 1.00 14.93 47 LEU B N 1
ATOM 952 C CA . LEU B 1 27 ? 21.579 20.942 17.910 1.00 14.70 47 LEU B CA 1
ATOM 953 C C . LEU B 1 27 ? 21.632 19.430 18.195 1.00 14.78 47 LEU B C 1
ATOM 954 O O . LEU B 1 27 ? 21.760 18.978 19.355 1.00 11.82 47 LEU B O 1
ATOM 959 N N . ASN B 1 28 ? 21.515 18.656 17.114 1.00 14.98 48 ASN B N 1
ATOM 960 C CA . ASN B 1 28 ? 21.519 17.199 17.226 1.00 16.33 48 ASN B CA 1
ATOM 961 C C . ASN B 1 28 ? 22.888 16.622 17.638 1.00 17.75 48 ASN B C 1
ATOM 962 O O . ASN B 1 28 ? 22.961 15.581 18.285 1.00 18.50 48 ASN B O 1
ATOM 967 N N . GLU B 1 29 ? 23.979 17.279 17.256 1.00 17.54 49 GLU B N 1
ATOM 968 C CA . GLU B 1 29 ? 25.296 16.797 17.667 1.00 20.74 49 GLU B CA 1
ATOM 969 C C . GLU B 1 29 ? 25.409 16.959 19.202 1.00 17.92 49 GLU B C 1
ATOM 970 O O . GLU B 1 29 ? 25.899 16.084 19.890 1.00 17.77 49 GLU B O 1
ATOM 976 N N . ARG B 1 30 ? 24.940 18.087 19.713 1.00 16.15 50 ARG B N 1
ATOM 977 C CA . ARG B 1 30 ? 25.011 18.388 21.141 1.00 16.61 50 ARG B CA 1
ATOM 978 C C . ARG B 1 30 ? 24.012 17.550 21.971 1.00 16.69 50 ARG B C 1
ATOM 979 O O . ARG B 1 30 ? 24.280 17.170 23.139 1.00 17.50 50 ARG B O 1
ATOM 987 N N . HIS B 1 31 ? 22.838 17.323 21.380 1.00 15.91 51 HIS B N 1
ATOM 988 C CA . HIS B 1 31 ? 21.785 16.535 21.990 1.00 17.10 51 HIS B CA 1
ATOM 989 C C . HIS B 1 31 ? 21.334 15.460 21.006 1.00 17.18 51 HIS B C 1
ATOM 990 O O . HIS B 1 31 ? 20.350 15.657 20.319 1.00 16.83 51 HIS B O 1
ATOM 997 N N . PRO B 1 32 ? 22.059 14.311 20.933 1.00 18.06 52 PRO B N 1
ATOM 998 C CA . PRO B 1 32 ? 21.681 13.246 20.001 1.00 18.87 52 PRO B CA 1
ATOM 999 C C . PRO B 1 32 ? 20.241 12.742 20.114 1.00 19.90 52 PRO B C 1
ATOM 1000 O O . PRO B 1 32 ? 19.725 12.177 19.143 1.00 20.08 52 PRO B O 1
ATOM 1004 N N . SER B 1 33 ? 19.586 12.925 21.250 1.00 18.88 53 SER B N 1
ATOM 1005 C CA . SER B 1 33 ? 18.200 12.482 21.319 1.00 21.50 53 SER B CA 1
ATOM 1006 C C . SER B 1 33 ? 17.178 13.549 20.799 1.00 21.13 53 SER B C 1
ATOM 1007 O O . SER B 1 33 ? 15.958 13.301 20.744 1.00 21.55 53 SER B O 1
ATOM 1010 N N . PHE B 1 34 ? 17.686 14.724 20.420 1.00 19.37 54 PHE B N 1
ATOM 1011 C CA . PHE B 1 34 ? 16.893 15.730 19.741 1.00 19.03 54 PHE B CA 1
ATOM 1012 C C . PHE B 1 34 ? 16.854 15.424 18.237 1.00 19.83 54 PHE B C 1
ATOM 1013 O O . PHE B 1 34 ? 17.675 15.933 17.469 1.00 19.40 54 PHE B O 1
ATOM 1021 N N . ASP B 1 35 ? 15.877 14.614 17.825 1.00 19.72 55 ASP B N 1
ATOM 1022 C CA . ASP B 1 35 ? 15.847 14.056 16.485 1.00 21.62 55 ASP B CA 1
ATOM 1023 C C . ASP B 1 35 ? 15.077 14.953 15.514 1.00 20.35 55 ASP B C 1
ATOM 1024 O O . ASP B 1 35 ? 14.562 16.000 15.904 1.00 18.91 55 ASP B O 1
ATOM 1029 N N . GLU B 1 36 ? 15.026 14.531 14.258 1.00 21.42 56 GLU B N 1
ATOM 1030 C CA . GLU B 1 36 ? 14.439 15.286 13.156 1.00 22.32 56 GLU B CA 1
ATOM 1031 C C . GLU B 1 36 ? 12.968 15.541 13.441 1.00 22.21 56 GLU B C 1
ATOM 1032 O O . GLU B 1 36 ? 12.457 16.632 13.189 1.00 21.35 56 GLU B O 1
ATOM 1038 N N . HIS B 1 37 ? 12.279 14.530 13.967 1.00 23.15 57 HIS B N 1
ATOM 1039 C CA . HIS B 1 37 ? 10.870 14.689 14.339 1.00 24.47 57 HIS B CA 1
ATOM 1040 C C . HIS B 1 37 ? 10.635 15.798 15.377 1.00 23.71 57 HIS B C 1
ATOM 1041 O O . HIS B 1 37 ? 9.769 16.655 15.197 1.00 20.56 57 HIS B O 1
ATOM 1056 N N . PHE B 1 39 ? 12.691 18.264 16.062 1.00 20.29 59 PHE B N 1
ATOM 1057 C CA . PHE B 1 39 ? 13.088 19.525 15.435 1.00 18.76 59 PHE B CA 1
ATOM 1058 C C . PHE B 1 39 ? 11.939 20.094 14.584 1.00 18.71 59 PHE B C 1
ATOM 1059 O O . PHE B 1 39 ? 11.573 21.275 14.741 1.00 17.44 59 PHE B O 1
ATOM 1067 N N . LEU B 1 40 ? 11.371 19.269 13.696 1.00 18.23 60 LEU B N 1
ATOM 1068 C CA . LEU B 1 40 ? 10.224 19.694 12.900 1.00 18.99 60 LEU B CA 1
ATOM 1069 C C . LEU B 1 40 ? 9.052 20.155 13.792 1.00 19.55 60 LEU B C 1
ATOM 1070 O O . LEU B 1 40 ? 8.418 21.190 13.532 1.00 19.05 60 LEU B O 1
ATOM 1075 N N . GLN B 1 41 ? 8.761 19.394 14.837 1.00 20.67 61 GLN B N 1
ATOM 1076 C CA . GLN B 1 41 ? 7.705 19.790 15.763 1.00 21.80 61 GLN B CA 1
ATOM 1077 C C . GLN B 1 41 ? 7.966 21.145 16.400 1.00 21.10 61 GLN B C 1
ATOM 1078 O O . GLN B 1 41 ? 7.046 21.953 16.560 1.00 21.25 61 GLN B O 1
ATOM 1092 N N . ILE B 1 43 ? 9.704 23.518 15.037 1.00 16.31 63 ILE B N 1
ATOM 1093 C CA . ILE B 1 43 ? 9.540 24.527 14.019 1.00 15.68 63 ILE B CA 1
ATOM 1094 C C . ILE B 1 43 ? 8.048 24.856 13.877 1.00 15.81 63 ILE B C 1
ATOM 1095 O O . ILE B 1 43 ? 7.678 26.030 13.742 1.00 14.94 63 ILE B O 1
ATOM 1100 N N . ARG B 1 44 ? 7.191 23.823 13.964 1.00 15.37 64 ARG B N 1
ATOM 1101 C CA . ARG B 1 44 ? 5.764 24.013 13.800 1.00 16.84 64 ARG B CA 1
ATOM 1102 C C . ARG B 1 44 ? 5.113 24.661 15.008 1.00 17.60 64 ARG B C 1
ATOM 1103 O O . ARG B 1 44 ? 4.311 25.592 14.848 1.00 17.24 64 ARG B O 1
ATOM 1111 N N . LYS B 1 45 ? 5.389 24.132 16.195 1.00 16.89 65 LYS B N 1
ATOM 1112 C CA . LYS B 1 45 ? 4.792 24.682 17.417 1.00 19.35 65 LYS B CA 1
ATOM 1113 C C . LYS B 1 45 ? 5.460 24.069 18.606 1.00 17.25 65 LYS B C 1
ATOM 1114 O O . LYS B 1 45 ? 5.172 22.905 18.934 1.00 17.58 65 LYS B O 1
ATOM 1120 N N . PRO B 1 46 ? 6.344 24.829 19.276 1.00 16.88 66 PRO B N 1
ATOM 1121 C CA . PRO B 1 46 ? 6.976 24.324 20.516 1.00 16.70 66 PRO B CA 1
ATOM 1122 C C . PRO B 1 46 ? 5.979 23.831 21.559 1.00 18.81 66 PRO B C 1
ATOM 1123 O O . PRO B 1 46 ? 5.046 24.541 21.888 1.00 19.34 66 PRO B O 1
ATOM 1127 N N . ASP B 1 47 ? 6.196 22.645 22.120 1.00 20.23 67 ASP B N 1
ATOM 1128 C CA . ASP B 1 47 ? 5.216 22.095 23.051 1.00 22.21 67 ASP B CA 1
ATOM 1129 C C . ASP B 1 47 ? 5.793 21.662 24.396 1.00 22.50 67 ASP B C 1
ATOM 1130 O O . ASP B 1 47 ? 5.096 21.083 25.236 1.00 22.66 67 ASP B O 1
ATOM 1135 N N . ASP B 1 48 ? 7.068 21.966 24.602 1.00 21.20 68 ASP B N 1
ATOM 1136 C CA . ASP B 1 48 ? 7.775 21.547 25.794 1.00 21.52 68 ASP B CA 1
ATOM 1137 C C . ASP B 1 48 ? 8.823 22.622 26.088 1.00 20.07 68 ASP B C 1
ATOM 1138 O O . ASP B 1 48 ? 9.676 22.883 25.211 1.00 17.25 68 ASP B O 1
ATOM 1143 N N . PRO B 1 49 ? 8.744 23.256 27.291 1.00 21.08 69 PRO B N 1
ATOM 1144 C CA . PRO B 1 49 ? 9.634 24.363 27.653 1.00 20.68 69 PRO B CA 1
ATOM 1145 C C . PRO B 1 49 ? 11.093 23.920 27.690 1.00 20.41 69 PRO B C 1
ATOM 1146 O O . PRO B 1 49 ? 11.981 24.686 27.309 1.00 19.94 69 PRO B O 1
ATOM 1150 N N . GLU B 1 50 ? 11.355 22.702 28.148 1.00 21.18 70 GLU B N 1
ATOM 1151 C CA . GLU B 1 50 ? 12.746 22.231 28.169 1.00 21.22 70 GLU B CA 1
ATOM 1152 C C . GLU B 1 50 ? 13.307 22.010 26.772 1.00 19.58 70 GLU B C 1
ATOM 1153 O O . GLU B 1 50 ? 14.427 22.420 26.496 1.00 19.64 70 GLU B O 1
ATOM 1159 N N . ASN B 1 51 ? 12.551 21.359 25.897 1.00 17.42 71 ASN B N 1
ATOM 1160 C CA . ASN B 1 51 ? 13.002 21.190 24.528 1.00 16.37 71 ASN B CA 1
ATOM 1161 C C . ASN B 1 51 ? 13.202 22.544 23.819 1.00 14.47 71 ASN B C 1
ATOM 1162 O O . ASN B 1 51 ? 14.146 22.701 23.045 1.00 12.68 71 ASN B O 1
ATOM 1167 N N . LEU B 1 52 ? 12.310 23.511 24.084 1.00 13.08 72 LEU B N 1
ATOM 1168 C CA . LEU B 1 52 ? 12.416 24.835 23.449 1.00 12.20 72 LEU B CA 1
ATOM 1169 C C . LEU B 1 52 ? 13.680 25.556 23.898 1.00 11.74 72 LEU B C 1
ATOM 1170 O O . LEU B 1 52 ? 14.361 26.210 23.101 1.00 12.01 72 LEU B O 1
ATOM 1175 N N . SER B 1 53 ? 13.921 25.490 25.195 1.00 11.55 73 SER B N 1
ATOM 1176 C CA . SER B 1 53 ? 15.093 26.026 25.811 1.00 13.29 73 SER B CA 1
ATOM 1177 C C . SER B 1 53 ? 16.399 25.513 25.166 1.00 12.55 73 SER B C 1
ATOM 1178 O O . SER B 1 53 ? 17.291 26.285 24.843 1.00 11.96 73 SER B O 1
ATOM 1181 N N . VAL B 1 54 ? 16.501 24.201 25.003 1.00 12.79 74 VAL B N 1
ATOM 1182 C CA . VAL B 1 54 ? 17.620 23.564 24.332 1.00 13.83 74 VAL B CA 1
ATOM 1183 C C . VAL B 1 54 ? 17.779 23.982 22.843 1.00 13.37 74 VAL B C 1
ATOM 1184 O O . VAL B 1 54 ? 18.887 24.267 22.386 1.00 12.11 74 VAL B O 1
ATOM 1188 N N . PHE B 1 55 ? 16.661 24.006 22.116 1.00 13.16 75 PHE B N 1
ATOM 1189 C CA . PHE B 1 55 ? 16.559 24.518 20.752 1.00 13.81 75 PHE B CA 1
ATOM 1190 C C . PHE B 1 55 ? 17.135 25.930 20.648 1.00 13.09 75 PHE B C 1
ATOM 1191 O O . PHE B 1 55 ? 18.019 26.197 19.802 1.00 13.77 75 PHE B O 1
ATOM 1199 N N . LEU B 1 56 ? 16.640 26.826 21.504 1.00 12.87 76 LEU B N 1
ATOM 1200 C CA . LEU B 1 56 ? 17.089 28.209 21.513 1.00 12.57 76 LEU B CA 1
ATOM 1201 C C . LEU B 1 56 ? 18.548 28.392 21.937 1.00 12.80 76 LEU B C 1
ATOM 1202 O O . LEU B 1 56 ? 19.233 29.269 21.414 1.00 12.16 76 LEU B O 1
ATOM 1207 N N . LYS B 1 57 ? 19.007 27.600 22.894 1.00 12.44 77 LYS B N 1
ATOM 1208 C CA . LYS B 1 57 ? 20.417 27.683 23.317 1.00 14.08 77 LYS B CA 1
ATOM 1209 C C . LYS B 1 57 ? 21.446 27.292 22.268 1.00 14.03 77 LYS B C 1
ATOM 1210 O O . LYS B 1 57 ? 22.515 27.875 22.253 1.00 14.38 77 LYS B O 1
ATOM 1216 N N . SER B 1 58 ? 21.153 26.291 21.437 1.00 14.42 78 SER B N 1
ATOM 1217 C CA . SER B 1 58 ? 22.026 25.992 20.280 1.00 15.42 78 SER B CA 1
ATOM 1218 C C . SER B 1 58 ? 22.050 27.156 19.274 1.00 14.05 78 SER B C 1
ATOM 1219 O O . SER B 1 58 ? 23.119 27.495 18.776 1.00 15.49 78 SER B O 1
ATOM 1222 N N . ALA B 1 59 ? 20.893 27.764 18.988 1.00 12.59 79 ALA B N 1
ATOM 1223 C CA . ALA B 1 59 ? 20.848 28.936 18.113 1.00 11.89 79 ALA B CA 1
ATOM 1224 C C . ALA B 1 59 ? 21.655 30.099 18.699 1.00 11.99 79 ALA B C 1
ATOM 1225 O O . ALA B 1 59 ? 22.435 30.775 17.993 1.00 12.57 79 ALA B O 1
ATOM 1227 N N . ILE B 1 60 ? 21.529 30.289 20.008 1.00 10.79 80 ILE B N 1
ATOM 1228 C CA . ILE B 1 60 ? 22.240 31.339 20.684 1.00 10.93 80 ILE B CA 1
ATOM 1229 C C . ILE B 1 60 ? 23.748 31.115 20.677 1.00 11.10 80 ILE B C 1
ATOM 1230 O O . ILE B 1 60 ? 24.518 32.040 20.434 1.00 10.91 80 ILE B O 1
ATOM 1235 N N . TRP B 1 61 ? 24.155 29.891 20.975 1.00 10.91 81 TRP B N 1
ATOM 1236 C CA . TRP B 1 61 ? 25.555 29.511 20.852 1.00 10.86 81 TRP B CA 1
ATOM 1237 C C . TRP B 1 61 ? 26.081 29.803 19.435 1.00 12.50 81 TRP B C 1
ATOM 1238 O O . TRP B 1 61 ? 27.158 30.400 19.286 1.00 13.20 81 TRP B O 1
ATOM 1257 N N . LEU B 1 63 ? 25.143 32.057 17.298 1.00 14.16 83 LEU B N 1
ATOM 1258 C CA . LEU B 1 63 ? 25.294 33.538 17.166 1.00 13.86 83 LEU B CA 1
ATOM 1259 C C . LEU B 1 63 ? 26.353 34.174 18.094 1.00 13.74 83 LEU B C 1
ATOM 1260 O O . LEU B 1 63 ? 26.927 35.236 17.795 1.00 14.88 83 LEU B O 1
ATOM 1265 N N . SER B 1 64 ? 26.574 33.570 19.245 1.00 13.99 84 SER B N 1
ATOM 1266 C CA . SER B 1 64 ? 27.500 34.165 20.186 1.00 14.70 84 SER B CA 1
ATOM 1267 C C . SER B 1 64 ? 28.898 33.573 20.195 1.00 14.88 84 SER B C 1
ATOM 1268 O O . SER B 1 64 ? 29.819 34.235 20.670 1.00 14.59 84 SER B O 1
ATOM 1271 N N . HIS B 1 65 ? 29.069 32.348 19.715 1.00 14.97 85 HIS B N 1
ATOM 1272 C CA . HIS B 1 65 ? 30.389 31.642 19.856 1.00 16.83 85 HIS B CA 1
ATOM 1273 C C . HIS B 1 65 ? 30.998 31.173 18.528 1.00 18.21 85 HIS B C 1
ATOM 1274 O O . HIS B 1 65 ? 32.223 31.158 18.373 1.00 17.67 85 HIS B O 1
ATOM 1281 N N . LYS B 1 66 ? 30.146 30.764 17.594 1.00 18.98 86 LYS B N 1
ATOM 1282 C CA . LYS B 1 66 ? 30.595 30.178 16.321 1.00 21.39 86 LYS B CA 1
ATOM 1283 C C . LYS B 1 66 ? 31.206 31.228 15.376 1.00 23.28 86 LYS B C 1
ATOM 1284 O O . LYS B 1 66 ? 30.489 32.054 14.808 1.00 25.18 86 LYS B O 1
ATOM 1290 N N . ARG B 1 67 ? 32.514 31.170 15.173 1.00 24.13 87 ARG B N 1
ATOM 1291 C CA . ARG B 1 67 ? 33.205 32.215 14.434 1.00 26.41 87 ARG B CA 1
ATOM 1292 C C . ARG B 1 67 ? 33.015 32.114 12.910 1.00 26.96 87 ARG B C 1
ATOM 1293 O O . ARG B 1 67 ? 33.254 33.092 12.188 1.00 28.52 87 ARG B O 1
ATOM 1301 N N . ASP B 1 68 ? 32.622 30.940 12.419 1.00 25.90 88 ASP B N 1
ATOM 1302 C CA . ASP B 1 68 ? 32.499 30.727 10.984 1.00 26.52 88 ASP B CA 1
ATOM 1303 C C . ASP B 1 68 ? 31.035 30.579 10.545 1.00 24.84 88 ASP B C 1
ATOM 1304 O O . ASP B 1 68 ? 30.753 29.903 9.555 1.00 25.86 88 ASP B O 1
ATOM 1309 N N . LEU B 1 69 ? 30.108 31.167 11.303 1.00 22.27 89 LEU B N 1
ATOM 1310 C CA . LEU B 1 69 ? 28.714 31.278 10.862 1.00 21.12 89 LEU B CA 1
ATOM 1311 C C . LEU B 1 69 ? 28.653 32.204 9.642 1.00 21.77 89 LEU B C 1
ATOM 1312 O O . LEU B 1 69 ? 29.122 33.338 9.710 1.00 21.95 89 LEU B O 1
ATOM 1317 N N . PRO B 1 70 ? 28.129 31.717 8.498 1.00 22.45 90 PRO B N 1
ATOM 1318 C CA . PRO B 1 70 ? 28.041 32.655 7.362 1.00 23.47 90 PRO B CA 1
ATOM 1319 C C . PRO B 1 70 ? 27.404 34.006 7.761 1.00 23.14 90 PRO B C 1
ATOM 1320 O O . PRO B 1 70 ? 26.455 34.038 8.530 1.00 21.33 90 PRO B O 1
ATOM 1324 N N . GLY B 1 71 ? 27.954 35.115 7.271 1.00 23.97 91 GLY B N 1
ATOM 1325 C CA . GLY B 1 71 ? 27.442 36.442 7.634 1.00 24.06 91 GLY B CA 1
ATOM 1326 C C . GLY B 1 71 ? 25.960 36.566 7.291 1.00 24.36 91 GLY B C 1
ATOM 1327 O O . GLY B 1 71 ? 25.180 37.107 8.069 1.00 23.64 91 GLY B O 1
ATOM 1328 N N . HIS B 1 72 ? 25.559 36.041 6.128 1.00 24.83 92 HIS B N 1
ATOM 1329 C CA . HIS B 1 72 ? 24.165 36.171 5.685 1.00 24.09 92 HIS B CA 1
ATOM 1330 C C . HIS B 1 72 ? 23.202 35.260 6.442 1.00 22.36 92 HIS B C 1
ATOM 1331 O O . HIS B 1 72 ? 21.982 35.310 6.213 1.00 20.73 92 HIS B O 1
ATOM 1338 N N . TYR B 1 73 ? 23.740 34.437 7.343 1.00 20.54 93 TYR B N 1
ATOM 1339 C CA . TYR B 1 73 ? 22.896 33.635 8.221 1.00 19.35 93 TYR B CA 1
ATOM 1340 C C . TYR B 1 73 ? 22.505 34.389 9.503 1.00 17.91 93 TYR B C 1
ATOM 1341 O O . TYR B 1 73 ? 21.575 33.958 10.196 1.00 16.10 93 TYR B O 1
ATOM 1350 N N . ARG B 1 74 ? 23.199 35.487 9.836 1.00 17.40 94 ARG B N 1
ATOM 1351 C CA . ARG B 1 74 ? 23.009 36.093 11.175 1.00 16.28 94 ARG B CA 1
ATOM 1352 C C . ARG B 1 74 ? 21.605 36.686 11.341 1.00 16.19 94 ARG B C 1
ATOM 1353 O O . ARG B 1 74 ? 20.992 36.532 12.385 1.00 14.98 94 ARG B O 1
ATOM 1361 N N . LEU B 1 75 ? 21.113 37.411 10.333 1.00 17.37 95 LEU B N 1
ATOM 1362 C CA . LEU B 1 75 ? 19.764 37.989 10.440 1.00 17.31 95 LEU B CA 1
ATOM 1363 C C . LEU B 1 75 ? 18.676 36.886 10.541 1.00 16.45 95 LEU B C 1
ATOM 1364 O O . LEU B 1 75 ? 17.856 36.901 11.469 1.00 15.70 95 LEU B O 1
ATOM 1369 N N . PRO B 1 76 ? 18.661 35.927 9.583 1.00 16.25 96 PRO B N 1
ATOM 1370 C CA . PRO B 1 76 ? 17.583 34.954 9.700 1.00 15.45 96 PRO B CA 1
ATOM 1371 C C . PRO B 1 76 ? 17.695 34.109 10.983 1.00 14.93 96 PRO B C 1
ATOM 1372 O O . PRO B 1 76 ? 16.674 33.801 11.591 1.00 15.07 96 PRO B O 1
ATOM 1376 N N . LEU B 1 77 ? 18.908 33.765 11.416 1.00 15.23 97 LEU B N 1
ATOM 1377 C CA . LEU B 1 77 ? 19.037 32.987 12.661 1.00 14.13 97 LEU B CA 1
ATOM 1378 C C . LEU B 1 77 ? 18.554 33.752 13.880 1.00 14.20 97 LEU B C 1
ATOM 1379 O O . LEU B 1 77 ? 17.899 33.182 14.762 1.00 14.13 97 LEU B O 1
ATOM 1384 N N . THR B 1 78 ? 18.865 35.042 13.925 1.00 14.80 98 THR B N 1
ATOM 1385 C CA . THR B 1 78 ? 18.403 35.884 15.019 1.00 14.89 98 THR B CA 1
ATOM 1386 C C . THR B 1 78 ? 16.878 36.003 14.978 1.00 15.46 98 THR B C 1
ATOM 1387 O O . THR B 1 78 ? 16.222 36.044 16.020 1.00 14.29 98 THR B O 1
ATOM 1391 N N . CYS B 1 79 ? 16.319 36.106 13.765 1.00 17.47 99 CYS B N 1
ATOM 1392 C CA . CYS B 1 79 ? 14.857 36.052 13.579 1.00 16.89 99 CYS B CA 1
ATOM 1393 C C . CYS B 1 79 ? 14.251 34.802 14.222 1.00 15.99 99 CYS B C 1
ATOM 1394 O O . CYS B 1 79 ? 13.237 34.902 14.917 1.00 16.33 99 CYS B O 1
ATOM 1397 N N . LEU B 1 80 ? 14.853 33.636 13.975 1.00 14.08 100 LEU B N 1
ATOM 1398 C CA . LEU B 1 80 ? 14.395 32.379 14.594 1.00 14.03 100 LEU B CA 1
ATOM 1399 C C . LEU B 1 80 ? 14.395 32.425 16.125 1.00 13.38 100 LEU B C 1
ATOM 1400 O O . LEU B 1 80 ? 13.404 32.045 16.735 1.00 12.94 100 LEU B O 1
ATOM 1405 N N . VAL B 1 81 ? 15.478 32.931 16.737 1.00 14.19 101 VAL B N 1
ATOM 1406 C CA . VAL B 1 81 ? 15.599 32.979 18.210 1.00 13.16 101 VAL B CA 1
ATOM 1407 C C . VAL B 1 81 ? 14.504 33.885 18.728 1.00 15.21 101 VAL B C 1
ATOM 1408 O O . VAL B 1 81 ? 13.772 33.554 19.645 1.00 15.79 101 VAL B O 1
ATOM 1412 N N . SER B 1 82 ? 14.380 35.043 18.090 1.00 16.15 102 SER B N 1
ATOM 1413 C CA . SER B 1 82 ? 13.447 36.045 18.518 1.00 17.79 102 SER B CA 1
ATOM 1414 C C . SER B 1 82 ? 12.023 35.519 18.387 1.00 17.67 102 SER B C 1
ATOM 1415 O O . SER B 1 82 ? 11.231 35.675 19.322 1.00 17.61 102 SER B O 1
ATOM 1418 N N . THR B 1 83 ? 11.699 34.862 17.266 1.00 17.23 103 THR B N 1
ATOM 1419 C CA . THR B 1 83 ? 10.309 34.451 17.039 1.00 17.07 103 THR B CA 1
ATOM 1420 C C . THR B 1 83 ? 9.938 33.209 17.882 1.00 16.18 103 THR B C 1
ATOM 1421 O O . THR B 1 83 ? 8.840 33.123 18.441 1.00 16.55 103 THR B O 1
ATOM 1425 N N . TYR B 1 84 ? 10.842 32.236 17.975 1.00 14.31 104 TYR B N 1
ATOM 1426 C CA . TYR B 1 84 ? 10.528 31.032 18.747 1.00 12.53 104 TYR B CA 1
ATOM 1427 C C . TYR B 1 84 ? 10.529 31.257 20.249 1.00 11.70 104 TYR B C 1
ATOM 1428 O O . TYR B 1 84 ? 9.840 30.565 20.988 1.00 11.08 104 TYR B O 1
ATOM 1437 N N . SER B 1 85 ? 11.272 32.256 20.698 1.00 11.68 105 SER B N 1
ATOM 1438 C CA . SER B 1 85 ? 11.253 32.628 22.128 1.00 12.17 105 SER B CA 1
ATOM 1439 C C . SER B 1 85 ? 9.846 33.114 22.588 1.00 13.50 105 SER B C 1
ATOM 1440 O O . SER B 1 85 ? 9.457 32.960 23.774 1.00 12.68 105 SER B O 1
ATOM 1443 N N . GLU B 1 86 ? 9.061 33.660 21.644 1.00 14.76 106 GLU B N 1
ATOM 1444 C CA . GLU B 1 86 ? 7.724 34.186 21.960 1.00 16.58 106 GLU B CA 1
ATOM 1445 C C . GLU B 1 86 ? 6.811 33.102 22.523 1.00 15.62 106 GLU B C 1
ATOM 1446 O O . GLU B 1 86 ? 5.886 33.413 23.228 1.00 16.81 106 GLU B O 1
ATOM 1452 N N . TYR B 1 87 ? 7.059 31.831 22.196 1.00 14.62 107 TYR B N 1
ATOM 1453 C CA . TYR B 1 87 ? 6.232 30.729 22.709 1.00 15.00 107 TYR B CA 1
ATOM 1454 C C . TYR B 1 87 ? 6.290 30.564 24.234 1.00 14.83 107 TYR B C 1
ATOM 1455 O O . TYR B 1 87 ? 5.410 29.950 24.819 1.00 14.40 107 TYR B O 1
ATOM 1464 N N . PHE B 1 88 ? 7.297 31.148 24.879 1.00 13.24 108 PHE B N 1
ATOM 1465 C CA . PHE B 1 88 ? 7.376 31.070 26.363 1.00 14.84 108 PHE B CA 1
ATOM 1466 C C . PHE B 1 88 ? 6.225 31.753 27.115 1.00 16.75 108 PHE B C 1
ATOM 1467 O O . PHE B 1 88 ? 6.028 31.519 28.317 1.00 17.37 108 PHE B O 1
ATOM 1475 N N . VAL B 1 89 ? 5.478 32.646 26.460 1.00 16.45 109 VAL B N 1
ATOM 1476 C CA . VAL B 1 89 ? 4.431 33.308 27.218 1.00 18.63 109 VAL B CA 1
ATOM 1477 C C . VAL B 1 89 ? 3.413 32.257 27.667 1.00 21.26 109 VAL B C 1
ATOM 1478 O O . VAL B 1 89 ? 2.985 32.260 28.835 1.00 21.06 109 VAL B O 1
ATOM 1482 N N . GLU B 1 90 ? 3.024 31.369 26.752 1.00 21.75 110 GLU B N 1
ATOM 1483 C CA . GLU B 1 90 ? 2.027 30.346 27.092 1.00 26.61 110 GLU B CA 1
ATOM 1484 C C . GLU B 1 90 ? 2.622 28.974 27.468 1.00 25.57 110 GLU B C 1
ATOM 1485 O O . GLU B 1 90 ? 1.967 28.166 28.122 1.00 26.85 110 GLU B O 1
ATOM 1491 N N . LEU B 1 91 ? 3.860 28.726 27.071 1.00 24.83 111 LEU B N 1
ATOM 1492 C CA . LEU B 1 91 ? 4.544 27.478 27.391 1.00 25.28 111 LEU B CA 1
ATOM 1493 C C . LEU B 1 91 ? 5.307 27.592 28.710 1.00 26.57 111 LEU B C 1
ATOM 1494 O O . LEU B 1 91 ? 6.387 28.174 28.762 1.00 25.78 111 LEU B O 1
ATOM 1499 N N . LYS B 1 92 ? 4.719 27.035 29.765 1.00 28.10 112 LYS B N 1
ATOM 1500 C CA . LYS B 1 92 ? 5.209 27.159 31.146 1.00 30.66 112 LYS B CA 1
ATOM 1501 C C . LYS B 1 92 ? 5.787 25.837 31.667 1.00 31.26 112 LYS B C 1
ATOM 1502 O O . LYS B 1 92 ? 5.358 24.765 31.218 1.00 31.09 112 LYS B O 1
ATOM 1508 N N . PRO B 1 93 ? 6.732 25.903 32.630 1.00 31.43 113 PRO B N 1
ATOM 1509 C CA . PRO B 1 93 ? 7.271 24.695 33.233 1.00 32.71 113 PRO B CA 1
ATOM 1510 C C . PRO B 1 93 ? 6.160 23.899 33.896 1.00 34.96 113 PRO B C 1
ATOM 1511 O O . PRO B 1 93 ? 6.073 22.696 33.659 1.00 36.88 113 PRO B O 1
ATOM 1515 N N . ASN C 1 5 ? -7.976 37.012 18.820 1.00 51.27 25 ASN C N 1
ATOM 1516 C CA . ASN C 1 5 ? -6.521 37.328 18.732 1.00 50.14 25 ASN C CA 1
ATOM 1517 C C . ASN C 1 5 ? -6.233 38.771 19.118 1.00 49.10 25 ASN C C 1
ATOM 1518 O O . ASN C 1 5 ? -6.956 39.673 18.691 1.00 50.52 25 ASN C O 1
ATOM 1523 N N . ILE C 1 6 ? -5.196 38.959 19.940 1.00 46.39 26 ILE C N 1
ATOM 1524 C CA . ILE C 1 6 ? -4.652 40.271 20.330 1.00 45.29 26 ILE C CA 1
ATOM 1525 C C . ILE C 1 6 ? -3.180 40.251 20.005 1.00 43.71 26 ILE C C 1
ATOM 1526 O O . ILE C 1 6 ? -2.495 39.263 20.304 1.00 42.60 26 ILE C O 1
ATOM 1531 N N . VAL C 1 7 ? -2.687 41.345 19.432 1.00 43.27 27 VAL C N 1
ATOM 1532 C CA . VAL C 1 7 ? -1.271 41.486 19.133 1.00 42.01 27 VAL C CA 1
ATOM 1533 C C . VAL C 1 7 ? -0.610 42.511 20.051 1.00 40.69 27 VAL C C 1
ATOM 1534 O O . VAL C 1 7 ? -0.932 43.691 20.014 1.00 41.38 27 VAL C O 1
ATOM 1538 N N . LEU C 1 8 ? 0.327 42.049 20.866 1.00 39.02 28 LEU C N 1
ATOM 1539 C CA . LEU C 1 8 ? 1.045 42.924 21.775 1.00 38.28 28 LEU C CA 1
ATOM 1540 C C . LEU C 1 8 ? 2.405 43.223 21.221 1.00 37.31 28 LEU C C 1
ATOM 1541 O O . LEU C 1 8 ? 3.206 42.310 21.033 1.00 37.01 28 LEU C O 1
ATOM 1546 N N . THR C 1 9 ? 2.681 44.493 20.981 1.00 37.48 29 THR C N 1
ATOM 1547 C CA . THR C 1 9 ? 4.019 44.910 20.572 1.00 37.76 29 THR C CA 1
ATOM 1548 C C . THR C 1 9 ? 4.963 44.868 21.759 1.00 35.87 29 THR C C 1
ATOM 1549 O O . THR C 1 9 ? 4.687 45.484 22.784 1.00 34.67 29 THR C O 1
ATOM 1553 N N . CYS C 1 10 ? 6.093 44.172 21.614 1.00 35.10 30 CYS C N 1
ATOM 1554 C CA . CYS C 1 10 ? 7.131 44.193 22.668 1.00 33.80 30 CYS C CA 1
ATOM 1555 C C . CYS C 1 10 ? 7.771 45.560 22.850 1.00 35.64 30 CYS C C 1
ATOM 1556 O O . CYS C 1 10 ? 8.469 45.793 23.841 1.00 35.26 30 CYS C O 1
ATOM 1559 N N . LYS C 1 11 ? 7.556 46.442 21.872 1.00 38.05 31 LYS C N 1
ATOM 1560 C CA . LYS C 1 11 ? 8.130 47.790 21.894 1.00 39.76 31 LYS C CA 1
ATOM 1561 C C . LYS C 1 11 ? 7.326 48.656 22.847 1.00 39.15 31 LYS C C 1
ATOM 1562 O O . LYS C 1 11 ? 6.101 48.820 22.674 1.00 39.99 31 LYS C O 1
ATOM 1568 N N . ASP C 1 12 ? 8.025 49.201 23.845 1.00 37.90 32 ASP C N 1
ATOM 1569 C CA . ASP C 1 12 ? 7.407 50.005 24.911 1.00 37.19 32 ASP C CA 1
ATOM 1570 C C . ASP C 1 12 ? 6.371 49.202 25.711 1.00 34.51 32 ASP C C 1
ATOM 1571 O O . ASP C 1 12 ? 5.452 49.769 26.323 1.00 34.78 32 ASP C O 1
ATOM 1576 N N . LEU C 1 13 ? 6.512 47.874 25.681 1.00 31.75 33 LEU C N 1
ATOM 1577 C CA . LEU C 1 13 ? 5.771 47.020 26.615 1.00 29.29 33 LEU C CA 1
ATOM 1578 C C . LEU C 1 13 ? 6.354 47.333 27.971 1.00 27.25 33 LEU C C 1
ATOM 1579 O O . LEU C 1 13 ? 7.568 47.264 28.125 1.00 26.64 33 LEU C O 1
ATOM 1584 N N . PRO C 1 14 ? 5.496 47.698 28.945 1.00 26.61 34 PRO C N 1
ATOM 1585 C CA . PRO C 1 14 ? 5.957 47.982 30.317 1.00 25.10 34 PRO C CA 1
ATOM 1586 C C . PRO C 1 14 ? 6.563 46.762 31.00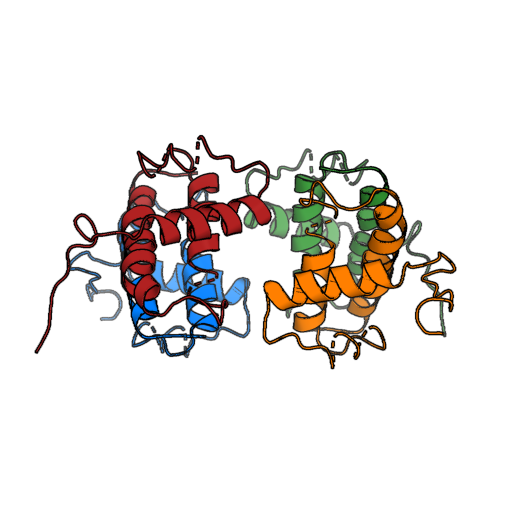1 1.00 23.30 34 PRO C C 1
ATOM 1587 O O . PRO C 1 14 ? 6.043 45.635 30.878 1.00 22.80 34 PRO C O 1
ATOM 1591 N N . ILE C 1 15 ? 7.661 46.991 31.716 1.00 21.85 35 ILE C N 1
ATOM 1592 C CA . ILE C 1 15 ? 8.384 45.932 32.426 1.00 20.18 35 ILE C CA 1
ATOM 1593 C C . ILE C 1 15 ? 8.355 46.252 33.929 1.00 19.03 35 ILE C C 1
ATOM 1594 O O . ILE C 1 15 ? 8.852 47.290 34.330 1.00 18.26 35 ILE C O 1
ATOM 1599 N N . PRO C 1 16 ? 7.786 45.354 34.756 1.00 18.06 36 PRO C N 1
ATOM 1600 C CA . PRO C 1 16 ? 7.799 45.638 36.197 1.00 17.06 36 PRO C CA 1
ATOM 1601 C C . PRO C 1 16 ? 9.224 45.812 36.697 1.00 16.52 36 PRO C C 1
ATOM 1602 O O . PRO C 1 16 ? 10.140 45.081 36.280 1.00 15.21 36 PRO C O 1
ATOM 1606 N N . ILE C 1 17 ? 9.420 46.794 37.561 1.00 17.90 37 ILE C N 1
ATOM 1607 C CA . ILE C 1 17 ? 10.726 46.983 38.194 1.00 18.72 37 ILE C CA 1
ATOM 1608 C C . ILE C 1 17 ? 11.144 45.736 38.960 1.00 17.73 37 ILE C C 1
ATOM 1609 O O . ILE C 1 17 ? 12.327 45.355 38.947 1.00 17.06 37 ILE C O 1
ATOM 1614 N N . ASP C 1 18 ? 10.183 45.096 39.621 1.00 17.01 38 ASP C N 1
ATOM 1615 C CA . ASP C 1 18 ? 10.492 43.863 40.372 1.00 17.60 38 ASP C CA 1
ATOM 1616 C C . ASP C 1 18 ? 10.866 42.684 39.466 1.00 14.66 38 ASP C C 1
ATOM 1617 O O . ASP C 1 18 ? 11.609 41.829 39.867 1.00 14.73 38 ASP C O 1
ATOM 1622 N N . LEU C 1 19 ? 10.343 42.604 38.250 1.00 13.12 39 LEU C N 1
ATOM 1623 C CA . LEU C 1 19 ? 10.868 41.568 37.351 1.00 11.51 39 LEU C CA 1
ATOM 1624 C C . LEU C 1 19 ? 12.334 41.853 36.984 1.00 12.63 39 LEU C C 1
ATOM 1625 O O . LEU C 1 19 ? 13.158 40.948 36.932 1.00 13.37 39 LEU C O 1
ATOM 1630 N N . LEU C 1 20 ? 12.648 43.100 36.679 1.00 14.05 40 LEU C N 1
ATOM 1631 C CA . LEU C 1 20 ? 14.011 43.406 36.288 1.00 16.32 40 LEU C CA 1
ATOM 1632 C C . LEU C 1 20 ? 15.018 43.151 37.452 1.00 15.53 40 LEU C C 1
ATOM 1633 O O . LEU C 1 20 ? 16.147 42.640 37.246 1.00 14.81 40 LEU C O 1
ATOM 1638 N N . SER C 1 21 ? 14.587 43.476 38.668 1.00 14.78 41 SER C N 1
ATOM 1639 C CA . SER C 1 21 ? 15.361 43.198 39.878 1.00 14.21 41 SER C CA 1
ATOM 1640 C C . SER C 1 21 ? 15.563 41.718 40.078 1.00 14.00 41 SER C C 1
ATOM 1641 O O . SER C 1 21 ? 16.669 41.291 40.376 1.00 15.11 41 SER C O 1
ATOM 1644 N N . LEU C 1 22 ? 14.498 40.929 39.956 1.00 13.64 42 LEU C N 1
ATOM 1645 C CA . LEU C 1 22 ? 14.605 39.462 40.054 1.00 13.70 42 LEU C CA 1
ATOM 1646 C C . LEU C 1 22 ? 15.516 38.856 38.978 1.00 13.04 42 LEU C C 1
ATOM 1647 O O . LEU C 1 22 ? 16.234 37.915 39.252 1.00 12.51 42 LEU C O 1
ATOM 1652 N N . PHE C 1 23 ? 15.453 39.392 37.756 1.00 12.21 43 PHE C N 1
ATOM 1653 C CA . PHE C 1 23 ? 16.263 38.920 36.627 1.00 12.72 43 PHE C CA 1
ATOM 1654 C C . PHE C 1 23 ? 17.702 39.184 37.000 1.00 13.10 43 PHE C C 1
ATOM 1655 O O . PHE C 1 23 ? 18.541 38.266 36.945 1.00 12.38 43 PHE C O 1
ATOM 1663 N N . PHE C 1 24 ? 17.996 40.416 37.445 1.00 14.54 44 PHE C N 1
ATOM 1664 C CA . PHE C 1 24 ? 19.368 40.738 37.893 1.00 15.37 44 PHE C CA 1
ATOM 1665 C C . PHE C 1 24 ? 19.872 39.791 38.996 1.00 15.97 44 PHE C C 1
ATOM 1666 O O . PHE C 1 24 ? 20.986 39.231 38.908 1.00 14.67 44 PHE C O 1
ATOM 1674 N N . ASP C 1 25 ? 19.045 39.601 40.018 1.00 16.38 45 ASP C N 1
ATOM 1675 C CA . ASP C 1 25 ? 19.411 38.753 41.159 1.00 17.88 45 ASP C CA 1
ATOM 1676 C C . ASP C 1 25 ? 19.706 37.290 40.746 1.00 17.52 45 ASP C C 1
ATOM 1677 O O . ASP C 1 25 ? 20.677 36.700 41.205 1.00 16.41 45 ASP C O 1
ATOM 1682 N N . ILE C 1 26 ? 18.898 36.738 39.843 1.00 16.33 46 ILE C N 1
ATOM 1683 C CA . ILE C 1 26 ? 19.157 35.393 39.290 1.00 15.46 46 ILE C CA 1
ATOM 1684 C C . ILE C 1 26 ? 20.432 35.350 38.413 1.00 15.09 46 ILE C C 1
ATOM 1685 O O . ILE C 1 26 ? 21.278 34.459 38.566 1.00 15.22 46 ILE C O 1
ATOM 1690 N N . LEU C 1 27 ? 20.564 36.302 37.495 1.00 14.32 47 LEU C N 1
ATOM 1691 C CA . LEU C 1 27 ? 21.721 36.321 36.617 1.00 14.40 47 LEU C CA 1
ATOM 1692 C C . LEU C 1 27 ? 23.009 36.484 37.454 1.00 15.58 47 LEU C C 1
ATOM 1693 O O . LEU C 1 27 ? 24.015 35.766 37.247 1.00 14.89 47 LEU C O 1
ATOM 1698 N N . ASN C 1 28 ? 22.961 37.390 38.420 1.00 15.48 48 ASN C N 1
ATOM 1699 C CA . ASN C 1 28 ? 24.151 37.714 39.219 1.00 17.48 48 ASN C CA 1
ATOM 1700 C C . ASN C 1 28 ? 24.497 36.587 40.190 1.00 18.40 48 ASN C C 1
ATOM 1701 O O . ASN C 1 28 ? 25.670 36.375 40.526 1.00 19.04 48 ASN C O 1
ATOM 1706 N N . GLU C 1 29 ? 23.494 35.866 40.664 1.00 18.32 49 GLU C N 1
ATOM 1707 C CA . GLU C 1 29 ? 23.768 34.648 41.446 1.00 19.75 49 GLU C CA 1
ATOM 1708 C C . GLU C 1 29 ? 24.551 33.563 40.638 1.00 18.83 49 GLU C C 1
ATOM 1709 O O . GLU C 1 29 ? 25.538 32.984 41.111 1.00 19.35 49 GLU C O 1
ATOM 1715 N N . ARG C 1 30 ? 24.101 33.307 39.418 1.00 16.77 50 ARG C N 1
ATOM 1716 C CA . ARG C 1 30 ? 24.724 32.314 38.525 1.00 16.51 50 ARG C CA 1
ATOM 1717 C C . ARG C 1 30 ? 26.124 32.822 38.059 1.00 15.98 50 ARG C C 1
ATOM 1718 O O . ARG C 1 30 ? 27.080 32.028 37.939 1.00 15.73 50 ARG C O 1
ATOM 1726 N N . HIS C 1 31 ? 26.224 34.140 37.824 1.00 15.94 51 HIS C N 1
ATOM 1727 C CA . HIS C 1 31 ? 27.454 34.821 37.360 1.00 16.71 51 HIS C CA 1
ATOM 1728 C C . HIS C 1 31 ? 27.758 36.053 38.201 1.00 17.97 51 HIS C C 1
ATOM 1729 O O . HIS C 1 31 ? 27.378 37.182 37.843 1.00 16.22 51 HIS C O 1
ATOM 1736 N N . PRO C 1 32 ? 28.420 35.846 39.363 1.00 19.46 52 PRO C N 1
ATOM 1737 C CA . PRO C 1 32 ? 28.733 36.928 40.299 1.00 21.01 52 PRO C CA 1
ATOM 1738 C C . PRO C 1 32 ? 29.593 38.064 39.712 1.00 22.63 52 PRO C C 1
ATOM 1739 O O . PRO C 1 32 ? 29.544 39.173 40.224 1.00 23.50 52 PRO C O 1
ATOM 1743 N N . SER C 1 33 ? 30.340 37.811 38.642 1.00 23.07 53 SER C N 1
ATOM 1744 C CA . SER C 1 33 ? 31.063 38.912 37.967 1.00 24.71 53 SER C CA 1
ATOM 1745 C C . SER C 1 33 ? 30.153 39.761 37.037 1.00 23.66 53 SER C C 1
ATOM 1746 O O . SER C 1 33 ? 30.583 40.799 36.539 1.00 24.34 53 SER C O 1
ATOM 1749 N N . PHE C 1 34 ? 28.896 39.333 36.849 1.00 21.83 54 PHE C N 1
ATOM 1750 C CA . PHE C 1 34 ? 27.887 40.099 36.098 1.00 20.62 54 PHE C CA 1
ATOM 1751 C C . PHE C 1 34 ? 27.244 41.140 37.042 1.00 20.90 54 PHE C C 1
ATOM 1752 O O . PHE C 1 34 ? 26.202 40.899 37.648 1.00 20.59 54 PHE C O 1
ATOM 1760 N N . ASP C 1 35 ? 27.875 42.297 37.165 1.00 21.83 55 ASP C N 1
ATOM 1761 C CA . ASP C 1 35 ? 27.454 43.287 38.166 1.00 23.45 55 ASP C CA 1
ATOM 1762 C C . ASP C 1 35 ? 26.372 44.244 37.640 1.00 22.35 55 ASP C C 1
ATOM 1763 O O . ASP C 1 35 ? 26.000 44.208 36.452 1.00 20.45 55 ASP C O 1
ATOM 1768 N N . GLU C 1 36 ? 25.881 45.091 38.533 1.00 23.26 56 GLU C N 1
ATOM 1769 C CA . GLU C 1 36 ? 24.870 46.126 38.221 1.00 24.37 56 GLU C CA 1
ATOM 1770 C C . GLU C 1 36 ? 25.183 46.960 36.990 1.00 24.59 56 GLU C C 1
ATOM 1771 O O . GLU C 1 36 ? 24.307 47.164 36.153 1.00 24.32 56 GLU C O 1
ATOM 1777 N N . HIS C 1 37 ? 26.415 47.444 36.875 1.00 26.78 57 HIS C N 1
ATOM 1778 C CA . HIS C 1 37 ? 26.823 48.269 35.730 1.00 28.61 57 HIS C CA 1
ATOM 1779 C C . HIS C 1 37 ? 26.697 47.498 34.415 1.00 28.02 57 HIS C C 1
ATOM 1780 O O . HIS C 1 37 ? 26.178 48.013 33.414 1.00 26.29 57 HIS C O 1
ATOM 1795 N N . PHE C 1 39 ? 24.767 44.950 33.877 1.00 22.65 59 PHE C N 1
ATOM 1796 C CA . PHE C 1 39 ? 23.337 44.675 33.634 1.00 20.76 59 PHE C CA 1
ATOM 1797 C C . PHE C 1 39 ? 22.641 45.912 33.044 1.00 21.01 59 PHE C C 1
ATOM 1798 O O . PHE C 1 39 ? 21.906 45.832 32.044 1.00 20.89 59 PHE C O 1
ATOM 1806 N N . LEU C 1 40 ? 22.884 47.066 33.648 1.00 21.63 60 LEU C N 1
ATOM 1807 C CA . LEU C 1 40 ? 22.375 48.317 33.082 1.00 22.52 60 LEU C CA 1
ATOM 1808 C C . LEU C 1 40 ? 22.877 48.592 31.669 1.00 23.67 60 LEU C C 1
ATOM 1809 O O . LEU C 1 40 ? 22.110 49.064 30.827 1.00 24.11 60 LEU C O 1
ATOM 1814 N N . GLN C 1 41 ? 24.150 48.307 31.402 1.00 24.00 61 GLN C N 1
ATOM 1815 C CA . GLN C 1 41 ? 24.700 48.494 30.074 1.00 25.37 61 GLN C CA 1
ATOM 1816 C C . GLN C 1 41 ? 24.080 47.542 29.049 1.00 24.29 61 GLN C C 1
ATOM 1817 O O . GLN C 1 41 ? 23.940 47.902 27.863 1.00 25.43 61 GLN C O 1
ATOM 1831 N N . ILE C 1 43 ? 20.892 46.437 29.225 1.00 21.57 63 ILE C N 1
ATOM 1832 C CA . ILE C 1 43 ? 19.603 47.091 28.998 1.00 22.36 63 ILE C CA 1
ATOM 1833 C C . ILE C 1 43 ? 19.763 48.253 28.018 1.00 22.65 63 ILE C C 1
ATOM 1834 O O . ILE C 1 43 ? 18.935 48.458 27.123 1.00 22.22 63 ILE C O 1
ATOM 1839 N N . ARG C 1 44 ? 20.839 49.010 28.211 1.00 23.43 64 ARG C N 1
ATOM 1840 C CA . ARG C 1 44 ? 21.097 50.206 27.452 1.00 24.64 64 ARG C CA 1
ATOM 1841 C C . ARG C 1 44 ? 21.442 49.801 26.027 1.00 24.97 64 ARG C C 1
ATOM 1842 O O . ARG C 1 44 ? 20.755 50.197 25.098 1.00 26.05 64 ARG C O 1
ATOM 1850 N N . LYS C 1 45 ? 22.480 48.981 25.866 1.00 24.19 65 LYS C N 1
ATOM 1851 C CA . LYS C 1 45 ? 22.905 48.487 24.551 1.00 24.62 65 LYS C CA 1
ATOM 1852 C C . LYS C 1 45 ? 23.909 47.349 24.708 1.00 23.15 65 LYS C C 1
ATOM 1853 O O . LYS C 1 45 ? 25.029 47.584 25.118 1.00 22.90 65 LYS C O 1
ATOM 1859 N N . PRO C 1 46 ? 23.511 46.114 24.373 1.00 22.33 66 PRO C N 1
ATOM 1860 C CA . PRO C 1 46 ? 24.422 44.971 24.503 1.00 21.92 66 PRO C CA 1
ATOM 1861 C C . PRO C 1 46 ? 25.659 45.240 23.691 1.00 23.23 66 PRO C C 1
ATOM 1862 O O . PRO C 1 46 ?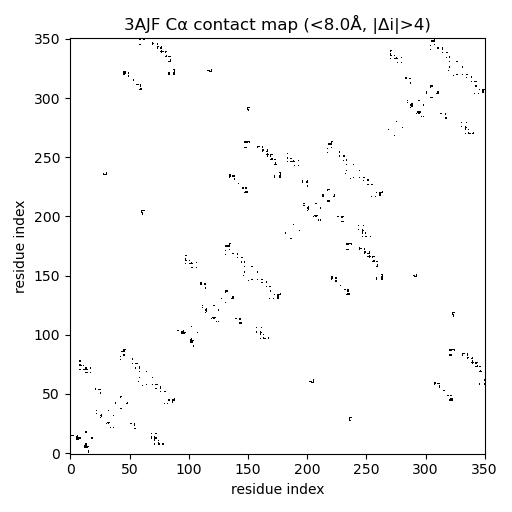 25.568 45.666 22.532 1.00 23.11 66 PRO C O 1
ATOM 1866 N N . ASP C 1 47 ? 26.815 45.033 24.295 1.00 24.11 67 ASP C N 1
ATOM 1867 C CA . ASP C 1 47 ? 28.048 45.384 23.599 1.00 26.66 67 ASP C CA 1
ATOM 1868 C C . ASP C 1 47 ? 29.086 44.269 23.578 1.00 26.32 67 ASP C C 1
ATOM 1869 O O . ASP C 1 47 ? 30.219 44.502 23.151 1.00 27.94 67 ASP C O 1
ATOM 1874 N N . ASP C 1 48 ? 28.712 43.074 24.041 1.00 23.62 68 ASP C N 1
ATOM 1875 C CA . ASP C 1 48 ? 29.587 41.911 23.999 1.00 23.87 68 ASP C CA 1
ATOM 1876 C C . ASP C 1 48 ? 28.730 40.646 23.783 1.00 21.75 68 ASP C C 1
ATOM 1877 O O . ASP C 1 48 ? 27.752 40.451 24.504 1.00 19.37 68 ASP C O 1
ATOM 1882 N N . PRO C 1 49 ? 29.080 39.801 22.788 1.00 21.63 69 PRO C N 1
ATOM 1883 C CA . PRO C 1 49 ? 28.219 38.652 22.431 1.00 20.54 69 PRO C CA 1
ATOM 1884 C C . PRO C 1 49 ? 28.170 37.595 23.522 1.00 19.85 69 PRO C C 1
ATOM 1885 O O . PRO C 1 49 ? 27.111 36.974 23.711 1.00 18.09 69 PRO C O 1
ATOM 1889 N N . GLU C 1 50 ? 29.281 37.410 24.252 1.00 20.35 70 GLU C N 1
ATOM 1890 C CA . GLU C 1 50 ? 29.299 36.441 25.355 1.00 21.76 70 GLU C CA 1
ATOM 1891 C C . GLU C 1 50 ? 28.469 36.939 26.508 1.00 19.07 70 GLU C C 1
ATOM 1892 O O . GLU C 1 50 ? 27.745 36.176 27.121 1.00 17.53 70 GLU C O 1
ATOM 1898 N N . ASN C 1 51 ? 28.584 38.217 26.824 1.00 18.75 71 ASN C N 1
ATOM 1899 C CA . ASN C 1 51 ? 27.745 38.757 27.885 1.00 17.76 71 ASN C CA 1
ATOM 1900 C C . ASN C 1 51 ? 26.232 38.716 27.545 1.00 15.68 71 ASN C C 1
ATOM 1901 O O . ASN C 1 51 ? 25.419 38.420 28.403 1.00 14.39 71 ASN C O 1
ATOM 1906 N N . LEU C 1 52 ? 25.864 39.075 26.316 1.00 14.91 72 LEU C N 1
ATOM 1907 C CA . LEU C 1 52 ? 24.458 39.013 25.892 1.00 13.84 72 LEU C CA 1
ATOM 1908 C C . LEU C 1 52 ? 23.959 37.570 25.983 1.00 13.26 72 LEU C C 1
ATOM 1909 O O . LEU C 1 52 ? 22.851 37.310 26.467 1.00 11.92 72 LEU C O 1
ATOM 1914 N N . SER C 1 53 ? 24.791 36.639 25.540 1.00 12.82 73 SER C N 1
ATOM 1915 C CA . SER C 1 53 ? 24.467 35.223 25.616 1.00 15.22 73 SER C CA 1
ATOM 1916 C C . SER C 1 53 ? 24.050 34.794 27.028 1.00 14.10 73 SER C C 1
ATOM 1917 O O . SER C 1 53 ? 23.059 34.115 27.221 1.00 13.29 73 SER C O 1
ATOM 1920 N N . VAL C 1 54 ? 24.851 35.175 28.011 1.00 14.69 74 VAL C N 1
ATOM 1921 C CA . VAL C 1 54 ? 24.648 34.728 29.390 1.00 14.18 74 VAL C CA 1
ATOM 1922 C C . VAL C 1 54 ? 23.400 35.418 29.965 1.00 14.02 74 VAL C C 1
ATOM 1923 O O . VAL C 1 54 ? 22.624 34.785 30.671 1.00 13.02 74 VAL C O 1
ATOM 1927 N N . PHE C 1 55 ? 23.241 36.713 29.657 1.00 13.16 75 PHE C N 1
ATOM 1928 C CA . PHE C 1 55 ? 22.041 37.493 30.003 1.00 13.40 75 PHE C CA 1
ATOM 1929 C C . PHE C 1 55 ? 20.794 36.761 29.498 1.00 13.09 75 PHE C C 1
ATOM 1930 O O . PHE C 1 55 ? 19.874 36.497 30.259 1.00 13.35 75 PHE C O 1
ATOM 1938 N N . LEU C 1 56 ? 20.772 36.400 28.212 1.00 12.73 76 LEU C N 1
ATOM 1939 C CA . LEU C 1 56 ? 19.596 35.750 27.626 1.00 12.16 76 LEU C CA 1
ATOM 1940 C C . LEU C 1 56 ? 19.374 34.368 28.170 1.00 11.69 76 LEU C C 1
ATOM 1941 O O . LEU C 1 56 ? 18.241 33.973 28.364 1.00 12.12 76 LEU C O 1
ATOM 1946 N N . LYS C 1 57 ? 20.448 33.605 28.367 1.00 11.13 77 LYS C N 1
ATOM 1947 C CA . LYS C 1 57 ? 20.341 32.277 28.972 1.00 12.40 77 LYS C CA 1
ATOM 1948 C C . LYS C 1 57 ? 19.687 32.242 30.377 1.00 13.06 77 LYS C C 1
ATOM 1949 O O . LYS C 1 57 ? 18.898 31.344 30.661 1.00 11.37 77 LYS C O 1
ATOM 1955 N N . SER C 1 58 ? 20.036 33.208 31.251 1.00 13.58 78 SER C N 1
ATOM 1956 C CA . SER C 1 58 ? 19.340 33.326 32.548 1.00 14.71 78 SER C CA 1
ATOM 1957 C C . SER C 1 58 ? 17.845 33.632 32.368 1.00 14.20 78 SER C C 1
ATOM 1958 O O . SER C 1 58 ? 17.015 33.097 33.103 1.00 14.86 78 SER C O 1
ATOM 1961 N N . ALA C 1 59 ? 17.500 34.525 31.431 1.00 13.51 79 ALA C N 1
ATOM 1962 C CA . ALA C 1 59 ? 16.085 34.852 31.192 1.00 11.85 79 ALA C CA 1
ATOM 1963 C C . ALA C 1 59 ? 15.335 33.606 30.639 1.00 11.19 79 ALA C C 1
ATOM 1964 O O . ALA C 1 59 ? 14.201 33.314 31.055 1.00 9.89 79 ALA C O 1
ATOM 1966 N N . ILE C 1 60 ? 15.994 32.862 29.744 1.00 10.47 80 ILE C N 1
ATOM 1967 C CA . ILE C 1 60 ? 15.412 31.661 29.147 1.00 10.96 80 ILE C CA 1
ATOM 1968 C C . ILE C 1 60 ? 15.250 30.588 30.205 1.00 11.56 80 ILE C C 1
ATOM 1969 O O . ILE C 1 60 ? 14.228 29.894 30.221 1.00 11.75 80 ILE C O 1
ATOM 1974 N N . TRP C 1 61 ? 16.253 30.453 31.087 1.00 11.59 81 TRP C N 1
ATOM 1975 C CA . TRP C 1 61 ? 16.137 29.555 32.241 1.00 12.41 81 TRP C CA 1
ATOM 1976 C C . TRP C 1 61 ? 14.908 29.883 33.121 1.00 13.37 81 TRP C C 1
ATOM 1977 O O . TRP C 1 61 ? 14.150 28.994 33.528 1.00 13.92 81 TRP C O 1
ATOM 1996 N N . LEU C 1 63 ? 12.159 31.337 32.276 1.00 13.03 83 LEU C N 1
ATOM 1997 C CA . LEU C 1 63 ? 10.936 31.012 31.521 1.00 11.98 83 LEU C CA 1
ATOM 1998 C C . LEU C 1 63 ? 10.738 29.516 31.347 1.00 11.95 83 LEU C C 1
ATOM 1999 O O . LEU C 1 63 ? 9.610 29.072 31.313 1.00 12.16 83 LEU C O 1
ATOM 2004 N N . SER C 1 64 ? 11.830 28.747 31.224 1.00 11.93 84 SER C N 1
ATOM 2005 C CA . SER C 1 64 ? 11.712 27.315 30.942 1.00 13.98 84 SER C CA 1
ATOM 2006 C C . SER C 1 64 ? 11.758 26.367 32.159 1.00 15.50 84 SER C C 1
ATOM 2007 O O . SER C 1 64 ? 11.291 25.209 32.042 1.00 16.41 84 SER C O 1
ATOM 2010 N N . HIS C 1 65 ? 12.320 26.826 33.279 1.00 15.57 85 HIS C N 1
ATOM 2011 C CA . HIS C 1 65 ? 12.590 25.957 34.441 1.00 17.01 85 HIS C CA 1
ATOM 2012 C C . HIS C 1 65 ? 11.994 26.403 35.757 1.00 17.84 85 HIS C C 1
ATOM 2013 O O . HIS C 1 65 ? 11.676 25.559 36.602 1.00 17.73 85 HIS C O 1
ATOM 2020 N N . LYS C 1 66 ? 11.846 27.703 35.941 1.00 18.60 86 LYS C N 1
ATOM 2021 C CA . LYS C 1 66 ? 11.495 28.254 37.252 1.00 19.97 86 LYS C CA 1
ATOM 2022 C C . LYS C 1 66 ? 9.983 28.160 37.472 1.00 21.48 86 LYS C C 1
ATOM 2023 O O . LYS C 1 66 ? 9.185 28.922 36.859 1.00 21.58 86 LYS C O 1
ATOM 2029 N N . ARG C 1 67 ? 9.590 27.246 38.348 1.00 22.52 87 ARG C N 1
ATOM 2030 C CA . ARG C 1 67 ? 8.174 26.895 38.541 1.00 25.46 87 ARG C CA 1
ATOM 2031 C C . ARG C 1 67 ? 7.378 27.980 39.253 1.00 25.85 87 ARG C C 1
ATOM 2032 O O . ARG C 1 67 ? 6.148 27.997 39.187 1.00 28.10 87 ARG C O 1
ATOM 2040 N N . ASP C 1 68 ? 8.073 28.879 39.934 1.00 25.77 88 ASP C N 1
ATOM 2041 C CA . ASP C 1 68 ? 7.404 29.862 40.765 1.00 25.55 88 ASP C CA 1
ATOM 2042 C C . ASP C 1 68 ? 7.557 31.276 40.192 1.00 24.24 88 ASP C C 1
ATOM 2043 O O . ASP C 1 68 ? 7.482 32.260 40.926 1.00 24.67 88 ASP C O 1
ATOM 2048 N N . LEU C 1 69 ? 7.756 31.382 38.882 1.00 20.65 89 LEU C N 1
ATOM 2049 C CA . LEU C 1 69 ? 7.773 32.708 38.250 1.00 18.92 89 LEU C CA 1
ATOM 2050 C C . LEU C 1 6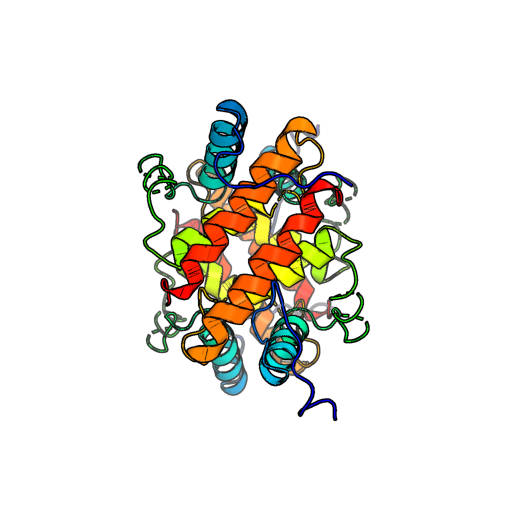9 ? 6.323 33.237 38.100 1.00 18.63 89 LEU C C 1
ATOM 2051 O O . LEU C 1 69 ? 5.471 32.549 37.481 1.00 17.87 89 LEU C O 1
ATOM 2056 N N . PRO C 1 70 ? 6.042 34.436 38.675 1.00 19.15 90 PRO C N 1
ATOM 2057 C CA . PRO C 1 70 ? 4.709 35.012 38.602 1.00 19.77 90 PRO C CA 1
ATOM 2058 C C . PRO C 1 70 ? 4.217 35.039 37.169 1.00 20.32 90 PRO C C 1
ATOM 2059 O O . PRO C 1 70 ? 4.975 35.378 36.251 1.00 19.82 90 PRO C O 1
ATOM 2063 N N . GLY C 1 71 ? 2.963 34.658 36.979 1.00 20.19 91 GLY C N 1
ATOM 2064 C CA . GLY C 1 71 ? 2.408 34.578 35.642 1.00 20.22 91 GLY C CA 1
ATOM 2065 C C . GLY C 1 71 ? 2.479 35.913 34.931 1.00 19.45 91 GLY C C 1
ATOM 2066 O O . GLY C 1 71 ? 2.634 35.981 33.684 1.00 18.32 91 GLY C O 1
ATOM 2067 N N . HIS C 1 72 ? 2.368 36.971 35.744 1.00 18.92 92 HIS C N 1
ATOM 2068 C CA . HIS C 1 72 ? 2.310 38.339 35.267 1.00 18.48 92 HIS C CA 1
ATOM 2069 C C . HIS C 1 72 ? 3.634 38.719 34.592 1.00 17.85 92 HIS C C 1
ATOM 2070 O O . HIS C 1 72 ? 3.681 39.672 33.793 1.00 16.61 92 HIS C O 1
ATOM 2077 N N . TYR C 1 73 ? 4.685 37.940 34.874 1.00 16.12 93 TYR C N 1
ATOM 2078 C CA . TYR C 1 73 ? 6.005 38.260 34.370 1.00 15.84 93 TYR C CA 1
ATOM 2079 C C . TYR C 1 73 ? 6.384 37.537 33.079 1.00 15.61 93 TYR C C 1
ATOM 2080 O O . TYR C 1 73 ? 7.413 37.878 32.487 1.00 13.96 93 TYR C O 1
ATOM 2089 N N . ARG C 1 74 ? 5.583 36.557 32.645 1.00 15.06 94 ARG C N 1
ATOM 2090 C CA . ARG C 1 74 ? 5.928 35.785 31.451 1.00 15.57 94 ARG C CA 1
ATOM 2091 C C . ARG C 1 74 ? 6.029 36.658 30.215 1.00 14.46 94 ARG C C 1
ATOM 2092 O O . ARG C 1 74 ? 6.981 36.546 29.453 1.00 14.49 94 ARG C O 1
ATOM 2100 N N . LEU C 1 75 ? 5.030 37.516 30.012 1.00 14.87 95 LEU C N 1
ATOM 2101 C CA . LEU C 1 75 ? 4.997 38.368 28.820 1.00 14.81 95 LEU C CA 1
ATOM 2102 C C . LEU C 1 75 ? 6.169 39.329 28.726 1.00 13.60 95 LEU C C 1
ATOM 2103 O O . LEU C 1 75 ? 6.815 39.375 27.674 1.00 14.27 95 LEU C O 1
ATOM 2108 N N . PRO C 1 76 ? 6.388 40.155 29.771 1.00 12.85 96 PRO C N 1
ATOM 2109 C CA . PRO C 1 76 ? 7.460 41.138 29.751 1.00 13.09 96 PRO C CA 1
ATOM 2110 C C . PRO C 1 76 ? 8.833 40.461 29.678 1.00 13.04 96 PRO C C 1
ATOM 2111 O O . PRO C 1 76 ? 9.707 40.950 28.958 1.00 14.01 96 PRO C O 1
ATOM 2115 N N . LEU C 1 77 ? 9.008 39.334 30.375 1.00 12.48 97 LEU C N 1
ATOM 2116 C CA . LEU C 1 77 ? 10.284 38.608 30.309 1.00 11.98 97 LEU C CA 1
ATOM 2117 C C . LEU C 1 77 ? 10.507 37.981 28.936 1.00 12.66 97 LEU C C 1
ATOM 2118 O O . LEU C 1 77 ? 11.625 37.998 28.411 1.00 12.12 97 LEU C O 1
ATOM 2123 N N . THR C 1 78 ? 9.448 37.452 28.332 1.00 12.27 98 THR C N 1
ATOM 2124 C CA . THR C 1 78 ? 9.577 36.920 26.963 1.00 12.93 98 THR C CA 1
ATOM 2125 C C . THR C 1 78 ? 9.911 38.019 25.954 1.00 12.72 98 THR C C 1
ATOM 2126 O O . THR C 1 78 ? 10.723 37.810 25.070 1.00 11.15 98 THR C O 1
ATOM 2130 N N . CYS C 1 79 ? 9.299 39.191 26.120 1.00 14.26 99 CYS C N 1
ATOM 2131 C CA . CYS C 1 79 ? 9.579 40.336 25.265 1.00 15.54 99 CYS C CA 1
ATOM 2132 C C . CYS C 1 79 ? 11.021 40.817 25.419 1.00 15.74 99 CYS C C 1
ATOM 2133 O O . CYS C 1 79 ? 11.638 41.220 24.421 1.00 16.17 99 CYS C O 1
ATOM 2136 N N . LEU C 1 80 ? 11.542 40.776 26.644 1.00 15.33 100 LEU C N 1
ATOM 2137 C CA . LEU C 1 80 ? 12.968 41.036 26.894 1.00 15.81 100 LEU C CA 1
ATOM 2138 C C . LEU C 1 80 ? 13.851 40.093 26.075 1.00 14.58 100 LEU C C 1
ATOM 2139 O O . LEU C 1 80 ? 14.805 40.531 25.425 1.00 15.97 100 LEU C O 1
ATOM 2144 N N . VAL C 1 81 ? 13.539 38.803 26.089 1.00 12.28 101 VAL C N 1
ATOM 2145 C CA . VAL C 1 81 ? 14.348 37.841 25.351 1.00 11.90 101 VAL C CA 1
ATOM 2146 C C . VAL C 1 81 ? 14.231 38.102 23.842 1.00 13.47 101 VAL C C 1
ATOM 2147 O O . VAL C 1 81 ? 15.228 38.157 23.143 1.00 13.94 101 VAL C O 1
ATOM 2151 N N . SER C 1 82 ? 13.009 38.315 23.371 1.00 13.60 102 SER C N 1
ATOM 2152 C CA . SER C 1 82 ? 12.758 38.441 21.961 1.00 16.69 102 SER C CA 1
ATOM 2153 C C . SER C 1 82 ? 13.418 39.709 21.407 1.00 17.62 102 SER C C 1
ATOM 2154 O O . SER C 1 82 ? 13.994 39.695 20.309 1.00 18.27 102 SER C O 1
ATOM 2157 N N . THR C 1 83 ? 13.383 40.794 22.179 1.00 18.08 103 THR C N 1
ATOM 2158 C CA . THR C 1 83 ? 13.908 42.052 21.667 1.00 19.35 103 THR C CA 1
ATOM 2159 C C . THR C 1 83 ? 15.424 42.140 21.766 1.00 18.29 103 THR C C 1
ATOM 2160 O O . THR C 1 83 ? 16.057 42.584 20.804 1.00 19.53 103 THR C O 1
ATOM 2164 N N . TYR C 1 84 ? 15.996 41.694 22.884 1.00 15.50 104 TYR C N 1
ATOM 2165 C CA . TYR C 1 84 ? 17.440 41.735 23.118 1.00 15.87 104 TYR C CA 1
ATOM 2166 C C . TYR C 1 84 ? 18.245 40.751 22.265 1.00 15.84 104 TYR C C 1
ATOM 2167 O O . TYR C 1 84 ? 19.411 41.006 21.919 1.00 16.53 104 TYR C O 1
ATOM 2176 N N . SER C 1 85 ? 17.611 39.650 21.885 1.00 14.75 105 SER C N 1
ATOM 2177 C CA . SER C 1 85 ? 18.185 38.735 20.921 1.00 15.42 105 SER C CA 1
ATOM 2178 C C . SER C 1 85 ? 18.530 39.437 19.623 1.00 15.03 105 SER C C 1
ATOM 2179 O O . SER C 1 85 ? 19.446 39.025 18.939 1.00 14.13 105 SER C O 1
ATOM 2182 N N . GLU C 1 86 ? 1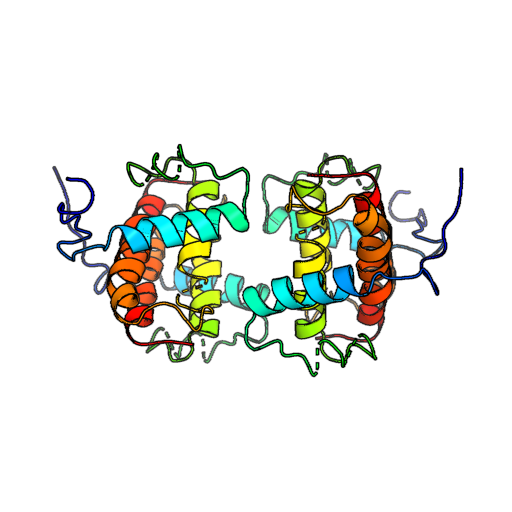7.764 40.467 19.261 1.00 16.19 106 GLU C N 1
ATOM 2183 C CA . GLU C 1 86 ? 17.975 41.145 17.979 1.00 19.36 106 GLU C CA 1
ATOM 2184 C C . GLU C 1 86 ? 19.383 41.708 17.837 1.00 18.07 106 GLU C C 1
ATOM 2185 O O . GLU C 1 86 ? 19.873 41.898 16.717 1.00 18.93 106 GLU C O 1
ATOM 2191 N N . TYR C 1 87 ? 20.024 41.999 18.957 1.00 16.50 107 TYR C N 1
ATOM 2192 C CA . TYR C 1 87 ? 21.356 42.606 18.900 1.00 18.34 107 TYR C CA 1
ATOM 2193 C C . TYR C 1 87 ? 22.434 41.686 18.306 1.00 18.35 107 TYR C C 1
ATOM 2194 O O . TYR C 1 87 ? 23.500 42.166 17.918 1.00 18.30 107 TYR C O 1
ATOM 2203 N N . PHE C 1 88 ? 22.155 40.375 18.220 1.00 17.39 108 PHE C N 1
ATOM 2204 C CA . PHE C 1 88 ? 23.115 39.455 17.630 1.00 17.49 108 PHE C CA 1
ATOM 2205 C C . PHE C 1 88 ? 23.318 39.647 16.122 1.00 19.49 108 PHE C C 1
ATOM 2206 O O . PHE C 1 88 ? 24.272 39.111 15.568 1.00 18.58 108 PHE C O 1
ATOM 2214 N N . VAL C 1 89 ? 22.426 40.385 15.457 1.00 19.81 109 VAL C N 1
ATOM 2215 C CA . VAL C 1 89 ? 22.632 40.614 14.025 1.00 21.90 109 VAL C CA 1
ATOM 2216 C C . VAL C 1 89 ? 24.004 41.231 13.797 1.00 23.70 109 VAL C C 1
ATOM 2217 O O . VAL C 1 89 ? 24.792 40.729 12.980 1.00 23.67 109 VAL C O 1
ATOM 2221 N N . GLU C 1 90 ? 24.301 42.286 14.554 1.00 24.94 110 GLU C N 1
ATOM 2222 C CA . GLU C 1 90 ? 25.562 43.027 14.403 1.00 27.77 110 GLU C CA 1
ATOM 2223 C C . GLU C 1 90 ? 26.642 42.610 15.411 1.00 26.96 110 GLU C C 1
ATOM 2224 O O . GLU C 1 90 ? 27.828 42.786 15.158 1.00 27.64 110 GLU C O 1
ATOM 2230 N N . LEU C 1 91 ? 26.225 42.098 16.560 1.00 25.80 111 LEU C N 1
ATOM 2231 C CA . LEU C 1 91 ? 27.151 41.763 17.636 1.00 26.58 111 LEU C CA 1
ATOM 2232 C C . LEU C 1 91 ? 27.673 40.336 17.461 1.00 27.00 111 LEU C C 1
ATOM 2233 O O . LEU C 1 91 ? 26.977 39.368 17.739 1.00 27.35 111 LEU C O 1
ATOM 2238 N N . LYS C 1 92 ? 28.879 40.194 16.958 1.00 28.21 112 LYS C N 1
ATOM 2239 C CA . LYS C 1 92 ? 29.347 38.869 16.593 1.00 29.12 112 LYS C CA 1
ATOM 2240 C C . LYS C 1 92 ? 30.641 38.535 17.325 1.00 28.81 112 LYS C C 1
ATOM 2241 O O . LYS C 1 92 ? 31.277 39.450 17.847 1.00 30.12 112 LYS C O 1
ATOM 2247 N N . PRO C 1 93 ? 30.999 37.237 17.415 1.00 27.99 113 PRO C N 1
ATOM 2248 C CA . PRO C 1 93 ? 32.202 36.823 18.142 1.00 28.45 113 PRO C CA 1
ATOM 2249 C C . PRO C 1 93 ? 33.461 37.583 17.699 1.00 30.59 113 PRO C C 1
ATOM 2250 O O . PRO C 1 93 ? 33.783 37.602 16.497 1.00 31.72 113 PRO C O 1
ATOM 2254 N N . SER D 1 4 ? 38.945 -9.627 42.305 1.00 61.66 24 SER D N 1
ATOM 2255 C CA . SER D 1 4 ? 37.576 -9.075 42.562 1.00 60.84 24 SER D CA 1
ATOM 2256 C C . SER D 1 4 ? 37.465 -7.567 42.303 1.00 57.91 24 SER D C 1
ATOM 2257 O O . SER D 1 4 ? 36.460 -7.100 41.775 1.00 55.94 24 SER D O 1
ATOM 2260 N N . ASN D 1 5 ? 38.488 -6.814 42.691 1.00 57.22 25 ASN D N 1
ATOM 2261 C CA . ASN D 1 5 ? 38.486 -5.371 42.500 1.00 55.34 25 ASN D CA 1
ATOM 2262 C C . ASN D 1 5 ? 39.866 -4.886 42.090 1.00 54.42 25 ASN D C 1
ATOM 2263 O O . ASN D 1 5 ? 40.885 -5.373 42.591 1.00 56.46 25 ASN D O 1
ATOM 2268 N N . ILE D 1 6 ? 39.901 -3.934 41.171 1.00 51.41 26 ILE D N 1
ATOM 2269 C CA . ILE D 1 6 ? 41.150 -3.452 40.639 1.00 49.93 26 ILE D CA 1
ATOM 2270 C C . ILE D 1 6 ? 41.258 -1.954 40.893 1.00 47.86 26 ILE D C 1
ATOM 2271 O O . ILE D 1 6 ? 40.360 -1.185 40.555 1.00 45.85 26 ILE D O 1
ATOM 2276 N N . VAL D 1 7 ? 42.354 -1.547 41.519 1.00 47.98 27 VAL D N 1
ATOM 2277 C CA . VAL D 1 7 ? 42.551 -0.142 41.812 1.00 46.48 27 VAL D CA 1
ATOM 2278 C C . VAL D 1 7 ? 43.488 0.472 40.784 1.00 45.70 27 VAL D C 1
ATOM 2279 O O . VAL D 1 7 ? 44.605 -0.021 40.586 1.00 46.27 27 VAL D O 1
ATOM 2283 N N . LEU D 1 8 ? 43.029 1.551 40.146 1.00 43.64 28 LEU D N 1
ATOM 2284 C CA . LEU D 1 8 ? 43.809 2.233 39.134 1.00 42.98 28 LEU D CA 1
ATOM 2285 C C . LEU D 1 8 ? 44.147 3.666 39.545 1.00 42.68 28 LEU D C 1
ATOM 2286 O O . LEU D 1 8 ? 43.277 4.436 39.921 1.00 41.78 28 LEU D O 1
ATOM 2291 N N . THR D 1 9 ? 45.420 4.016 39.479 1.00 43.35 29 THR D N 1
ATOM 2292 C CA . THR D 1 9 ? 45.856 5.369 39.757 1.00 43.41 29 THR D CA 1
ATOM 2293 C C . THR D 1 9 ? 45.676 6.215 38.496 1.00 42.20 29 THR D C 1
ATOM 2294 O O . THR D 1 9 ? 46.421 6.044 37.516 1.00 42.91 29 THR D O 1
ATOM 2298 N N . CYS D 1 10 ? 44.697 7.120 38.517 1.00 40.33 30 CYS D N 1
ATOM 2299 C CA . CYS D 1 10 ? 44.361 7.881 37.323 1.00 39.24 30 CYS D CA 1
ATOM 2300 C C . CYS D 1 10 ? 45.539 8.723 36.825 1.00 40.45 30 CYS D C 1
ATOM 2301 O O . CYS D 1 10 ? 45.595 9.091 35.657 1.00 39.51 30 CYS D O 1
ATOM 2304 N N . LYS D 1 11 ? 46.503 8.977 37.708 1.00 43.11 31 LYS D N 1
ATOM 2305 C CA . LYS D 1 11 ? 47.624 9.872 37.397 1.00 44.54 31 LYS D CA 1
ATOM 2306 C C . LYS D 1 11 ? 48.665 9.236 36.476 1.00 44.97 31 LYS D C 1
ATOM 2307 O O . LYS D 1 11 ? 49.265 9.931 35.634 1.00 45.56 31 LYS D O 1
ATOM 2313 N N . ASP D 1 12 ? 48.892 7.932 36.631 1.00 45.11 32 ASP D N 1
ATOM 2314 C CA . ASP D 1 12 ? 49.815 7.229 35.749 1.00 44.69 32 ASP D CA 1
ATOM 2315 C C . ASP D 1 12 ? 49.099 6.378 34.707 1.00 42.47 32 ASP D C 1
ATOM 2316 O O . ASP D 1 12 ? 49.679 5.441 34.139 1.00 43.07 32 ASP D O 1
ATOM 2321 N N . LEU D 1 13 ? 47.837 6.706 34.443 1.00 38.81 33 LEU D N 1
ATOM 2322 C CA . LEU D 1 13 ? 47.074 5.959 33.467 1.00 36.51 33 LEU D CA 1
ATOM 2323 C C . LEU D 1 13 ? 47.383 6.507 32.069 1.00 34.69 33 LEU D C 1
ATOM 2324 O O . LEU D 1 13 ? 47.293 7.709 31.850 1.00 34.09 33 LEU D O 1
ATOM 2329 N N . PRO D 1 14 ? 47.775 5.627 31.136 1.00 33.67 34 PRO D N 1
ATOM 2330 C CA . PRO D 1 14 ? 47.967 6.010 29.726 1.00 32.04 34 PRO D CA 1
ATOM 2331 C C . PRO D 1 14 ? 46.735 6.665 29.063 1.00 28.87 34 PRO D C 1
ATOM 2332 O O . PRO D 1 14 ? 45.604 6.185 29.252 1.00 28.92 34 PRO D O 1
ATOM 2336 N N . ILE D 1 15 ? 46.963 7.731 28.279 1.00 25.47 35 ILE D N 1
ATOM 2337 C CA . ILE D 1 15 ? 45.911 8.436 27.553 1.00 22.12 35 ILE D CA 1
ATOM 2338 C C . ILE D 1 15 ? 46.249 8.442 26.061 1.00 20.76 35 ILE D C 1
ATOM 2339 O O . ILE D 1 15 ? 47.300 8.971 25.668 1.00 19.69 35 ILE D O 1
ATOM 2344 N N . PRO D 1 16 ? 45.393 7.814 25.236 1.00 18.87 36 PRO D N 1
ATOM 2345 C CA . PRO D 1 16 ? 45.657 7.813 23.793 1.00 18.49 36 PRO D CA 1
ATOM 2346 C C . PRO D 1 16 ? 45.838 9.251 23.255 1.00 17.41 36 PRO D C 1
ATOM 2347 O O . PRO D 1 16 ? 45.062 10.134 23.583 1.00 16.09 36 PRO D O 1
ATOM 2351 N N . ILE D 1 17 ? 46.855 9.486 22.437 1.00 18.69 37 ILE D N 1
ATOM 2352 C CA . ILE D 1 17 ? 47.017 10.816 21.873 1.00 19.03 37 ILE D CA 1
ATOM 2353 C C . ILE D 1 17 ? 45.753 11.214 21.082 1.00 17.92 37 ILE D C 1
ATOM 2354 O O . ILE D 1 17 ? 45.332 12.370 21.139 1.00 16.89 37 ILE D O 1
ATOM 2359 N N . ASP D 1 18 ? 45.137 10.246 20.392 1.00 17.45 38 ASP D N 1
ATOM 2360 C CA . ASP D 1 18 ? 43.927 10.517 19.599 1.00 17.61 38 ASP D CA 1
ATOM 2361 C C . ASP D 1 18 ? 42.742 10.955 20.498 1.00 15.53 38 ASP D C 1
ATOM 2362 O O . ASP D 1 18 ? 41.841 11.678 20.058 1.00 14.69 38 ASP D O 1
ATOM 2367 N N . LEU D 1 19 ? 42.742 10.529 21.757 1.00 13.30 39 LEU D N 1
ATOM 2368 C CA . LEU D 1 19 ? 41.727 11.026 22.683 1.00 12.53 39 LEU D CA 1
ATOM 2369 C C . LEU D 1 19 ? 41.939 12.485 23.059 1.00 12.29 39 LEU D C 1
ATOM 2370 O O . LEU D 1 19 ? 40.994 13.260 23.048 1.00 13.85 39 LEU D O 1
ATOM 2375 N N . LEU D 1 20 ? 43.146 12.855 23.448 1.00 12.95 40 LEU D N 1
ATOM 2376 C CA . LEU D 1 20 ? 43.405 14.269 23.741 1.00 15.40 40 LEU D CA 1
ATOM 2377 C C . LEU D 1 20 ? 43.125 15.168 22.533 1.00 15.03 40 LEU D C 1
ATOM 2378 O O . LEU D 1 20 ? 42.614 16.284 22.677 1.00 15.96 40 LEU D O 1
ATOM 2383 N N . SER D 1 21 ? 43.473 14.674 21.349 1.00 15.42 41 SER D N 1
ATOM 2384 C CA . SER D 1 21 ? 43.172 15.374 20.102 1.00 14.81 41 SER D CA 1
ATOM 2385 C C . SER D 1 21 ? 41.660 15.547 19.925 1.00 14.47 41 SER D C 1
ATOM 2386 O O . SER D 1 21 ? 41.218 16.653 19.631 1.00 14.89 41 SER D O 1
ATOM 2389 N N . LEU D 1 22 ? 40.881 14.469 20.096 1.00 13.12 42 LEU D N 1
ATOM 2390 C CA . LEU D 1 22 ? 39.410 14.536 19.995 1.00 12.75 42 LEU D CA 1
ATOM 2391 C C . LEU D 1 22 ? 38.823 15.507 21.014 1.00 12.67 42 LEU D C 1
ATOM 2392 O O . LEU D 1 22 ? 37.957 16.322 20.688 1.00 10.91 42 LEU D O 1
ATOM 2397 N N . PHE D 1 23 ? 39.289 15.381 22.252 1.00 11.85 43 PHE D N 1
ATOM 2398 C CA . PHE D 1 23 ? 38.837 16.240 23.343 1.00 12.49 43 PHE D CA 1
ATOM 2399 C C . PHE D 1 23 ? 39.108 17.711 22.995 1.00 12.36 43 PHE D C 1
ATOM 2400 O O . PHE D 1 23 ? 38.195 18.543 23.055 1.00 11.80 43 PHE D O 1
ATOM 2408 N N . PHE D 1 24 ? 40.339 18.028 22.590 1.00 13.38 44 PHE D N 1
ATOM 2409 C CA . PHE D 1 24 ? 40.641 19.402 22.192 1.00 13.45 44 PHE D CA 1
ATOM 2410 C C . PHE D 1 24 ? 39.710 19.878 21.078 1.00 14.29 44 PHE D C 1
ATOM 2411 O O . PHE D 1 24 ? 39.179 20.990 21.141 1.00 15.07 44 PHE D O 1
ATOM 2419 N N . ASP D 1 25 ? 39.485 19.030 20.079 1.00 14.98 45 ASP D N 1
ATOM 2420 C CA . ASP D 1 25 ? 38.677 19.409 18.922 1.00 16.51 45 ASP D CA 1
ATOM 2421 C C . ASP D 1 25 ? 37.256 19.767 19.354 1.00 15.59 45 ASP D C 1
ATOM 2422 O O . ASP D 1 25 ? 36.700 20.751 18.891 1.00 14.08 45 ASP D O 1
ATOM 2427 N N . ILE D 1 26 ? 36.701 18.980 20.271 1.00 14.02 46 ILE D N 1
ATOM 2428 C CA . ILE D 1 26 ? 35.339 19.216 20.768 1.00 14.71 46 ILE D CA 1
ATOM 2429 C C . ILE D 1 26 ? 35.255 20.492 21.642 1.00 13.60 46 ILE D C 1
ATOM 2430 O O . ILE D 1 26 ? 34.399 21.365 21.435 1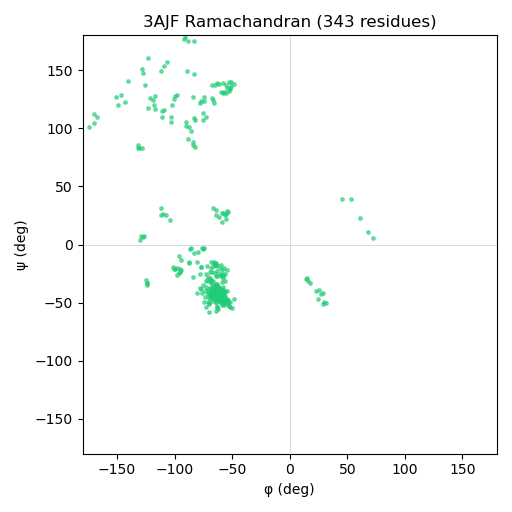.00 13.95 46 ILE D O 1
ATOM 2435 N N . LEU D 1 27 ? 36.141 20.595 22.626 1.00 13.04 47 LEU D N 1
ATOM 2436 C CA . LEU D 1 27 ? 36.237 21.825 23.434 1.00 12.71 47 LEU D CA 1
ATOM 2437 C C . LEU D 1 27 ? 36.456 23.110 22.586 1.00 12.44 47 LEU D C 1
ATOM 2438 O O . LEU D 1 27 ? 35.773 24.127 22.784 1.00 14.08 47 LEU D O 1
ATOM 2443 N N . ASN D 1 28 ? 37.399 23.079 21.659 1.00 12.57 48 ASN D N 1
ATOM 2444 C CA . ASN D 1 28 ? 37.688 24.240 20.811 1.00 13.60 48 ASN D CA 1
ATOM 2445 C C . ASN D 1 28 ? 36.530 24.565 19.865 1.00 14.50 48 ASN D C 1
ATOM 2446 O O . ASN D 1 28 ? 36.320 25.746 19.525 1.00 15.77 48 ASN D O 1
ATOM 2451 N N . GLU D 1 29 ? 35.772 23.556 19.418 1.00 14.90 49 GLU D N 1
ATOM 2452 C CA . GLU D 1 29 ? 34.594 23.873 18.568 1.00 18.12 49 GLU D CA 1
ATOM 2453 C C . GLU D 1 29 ? 33.538 24.657 19.388 1.00 16.51 49 GLU D C 1
ATOM 2454 O O . GLU D 1 29 ? 32.947 25.650 18.911 1.00 16.12 49 GLU D O 1
ATOM 2460 N N . ARG D 1 30 ? 33.330 24.186 20.618 1.00 15.99 50 ARG D N 1
ATOM 2461 C CA . ARG D 1 30 ? 32.389 24.780 21.588 1.00 16.06 50 ARG D CA 1
ATOM 2462 C C . ARG D 1 30 ? 32.866 26.183 22.018 1.00 16.14 50 ARG D C 1
ATOM 2463 O O . ARG D 1 30 ? 32.069 27.117 22.145 1.00 16.73 50 ARG D O 1
ATOM 2471 N N . HIS D 1 31 ? 34.172 26.305 22.245 1.00 15.75 51 HIS D N 1
ATOM 2472 C CA . HIS D 1 31 ? 34.818 27.536 22.740 1.00 16.96 51 HIS D CA 1
ATOM 2473 C C . HIS D 1 31 ? 36.047 27.848 21.873 1.00 17.44 51 HIS D C 1
ATOM 2474 O O . HIS D 1 31 ? 37.149 27.416 22.203 1.00 16.55 51 HIS D O 1
ATOM 2481 N N . PRO D 1 32 ? 35.846 28.506 20.705 1.00 19.18 52 PRO D N 1
ATOM 2482 C CA . PRO D 1 32 ? 36.926 28.829 19.763 1.00 20.87 52 PRO D CA 1
ATOM 2483 C C . PRO D 1 32 ? 38.062 29.651 20.337 1.00 22.49 52 PRO D C 1
ATOM 2484 O O . PRO D 1 32 ? 39.145 29.630 19.776 1.00 22.45 52 PRO D O 1
ATOM 2488 N N . SER D 1 33 ? 37.833 30.342 21.452 1.00 22.59 53 SER D N 1
ATOM 2489 C CA . SER D 1 33 ? 38.910 31.105 22.073 1.00 23.98 53 SER D CA 1
ATOM 2490 C C . SER D 1 33 ? 39.717 30.210 23.018 1.00 22.89 53 SER D C 1
ATOM 2491 O O . SER D 1 33 ? 40.708 30.654 23.569 1.00 22.62 53 SER D O 1
ATOM 2494 N N . PHE D 1 34 ? 39.294 28.951 23.194 1.00 20.76 54 PHE D N 1
ATOM 2495 C CA . PHE D 1 34 ? 40.050 27.994 23.986 1.00 19.67 54 PHE D CA 1
ATOM 2496 C C . PHE D 1 34 ? 41.041 27.314 23.008 1.00 19.90 54 PHE D C 1
ATOM 2497 O O . PHE D 1 34 ? 40.715 26.315 22.341 1.00 18.61 54 PHE D O 1
ATOM 2505 N N . ASP D 1 35 ? 42.227 27.907 22.900 1.00 20.24 55 ASP D N 1
ATOM 2506 C CA . ASP D 1 35 ? 43.206 27.500 21.900 1.00 21.21 55 ASP D CA 1
ATOM 2507 C C . ASP D 1 35 ? 44.189 26.445 22.405 1.00 20.42 55 ASP D C 1
ATOM 2508 O O . ASP D 1 35 ? 44.149 26.047 23.587 1.00 17.57 55 ASP D O 1
ATOM 2513 N N . GLU D 1 36 ? 45.062 26.010 21.487 1.00 20.85 56 GLU D N 1
ATOM 2514 C CA . GLU D 1 36 ? 46.015 24.903 21.702 1.00 22.49 56 GLU D CA 1
ATOM 2515 C C . GLU D 1 36 ? 46.850 25.189 22.926 1.00 22.65 56 GLU D C 1
ATOM 2516 O O . GLU D 1 36 ? 47.032 24.356 23.771 1.00 22.11 56 GLU D O 1
ATOM 2522 N N . HIS D 1 37 ? 47.410 26.376 22.962 1.00 25.38 57 HIS D N 1
ATOM 2523 C CA . HIS D 1 37 ? 48.212 26.830 24.090 1.00 28.10 57 HIS D CA 1
ATOM 2524 C C . HIS D 1 37 ? 47.462 26.748 25.448 1.00 27.05 57 HIS D C 1
ATOM 2525 O O . HIS D 1 37 ? 47.981 26.231 26.420 1.00 25.45 57 HIS D O 1
ATOM 2540 N N . PHE D 1 39 ? 44.845 24.835 26.153 1.00 22.18 59 PHE D N 1
ATOM 2541 C CA . PHE D 1 39 ? 44.631 23.416 26.413 1.00 20.68 59 PHE D CA 1
ATOM 2542 C C . PHE D 1 39 ? 45.882 22.773 27.056 1.00 21.00 59 PHE D C 1
ATOM 2543 O O . PHE D 1 39 ? 45.777 22.103 28.065 1.00 20.64 59 PHE D O 1
ATOM 2551 N N . LEU D 1 40 ? 47.055 23.004 26.476 1.00 21.40 60 LEU D N 1
ATOM 2552 C CA . LEU D 1 40 ? 48.301 22.474 27.061 1.00 22.52 60 LEU D CA 1
ATOM 2553 C C . LEU D 1 40 ? 48.591 23.015 28.472 1.00 22.89 60 LEU D C 1
ATOM 2554 O O . LEU D 1 40 ? 49.101 22.287 29.313 1.00 22.81 60 LEU D O 1
ATOM 2559 N N . GLN D 1 41 ? 48.308 24.290 28.726 1.00 23.40 61 GLN D N 1
ATOM 2560 C CA . GLN D 1 41 ? 48.484 24.846 30.078 1.00 24.39 61 GLN D CA 1
ATOM 2561 C C . GLN D 1 41 ? 47.542 24.184 31.090 1.00 23.57 61 GLN D C 1
ATOM 2562 O O . GLN D 1 41 ? 47.875 24.021 32.260 1.00 23.17 61 GLN D O 1
ATOM 2576 N N . ILE D 1 43 ? 46.443 20.951 30.843 1.00 21.42 63 ILE D N 1
ATOM 2577 C CA . ILE D 1 43 ? 47.071 19.659 31.088 1.00 21.67 63 ILE D CA 1
ATOM 2578 C C . ILE D 1 43 ? 48.238 19.848 32.051 1.00 22.50 63 ILE D C 1
ATOM 2579 O O . ILE D 1 43 ? 48.445 19.030 32.947 1.00 23.16 63 ILE D O 1
ATOM 2584 N N . ARG D 1 44 ? 48.990 20.936 31.874 1.00 22.10 64 ARG D N 1
ATOM 2585 C CA . ARG D 1 44 ? 50.186 21.161 32.672 1.00 23.80 64 ARG D CA 1
ATOM 2586 C C . ARG D 1 44 ? 49.790 21.540 34.111 1.00 22.80 64 ARG D C 1
ATOM 2587 O O . ARG D 1 44 ? 50.209 20.899 35.063 1.00 22.52 64 ARG D O 1
ATOM 2595 N N . LYS D 1 45 ? 48.947 22.556 34.244 1.00 22.33 65 LYS D N 1
ATOM 2596 C CA . LYS D 1 45 ? 48.435 22.984 35.537 1.00 22.54 65 LYS D CA 1
ATOM 2597 C C . LYS D 1 45 ? 47.298 24.004 35.335 1.00 21.14 65 LYS D C 1
ATOM 2598 O O . LYS D 1 45 ? 47.542 25.115 34.844 1.00 21.22 65 LYS D O 1
ATOM 2604 N N . PRO D 1 46 ? 46.046 23.623 35.678 1.00 19.59 66 PRO D N 1
ATOM 2605 C CA . PRO D 1 46 ? 44.928 24.579 35.622 1.00 19.48 66 PRO D CA 1
ATOM 2606 C C . PRO D 1 46 ? 45.192 25.834 36.454 1.00 21.29 66 PRO D C 1
ATOM 2607 O O . PRO D 1 46 ? 45.586 25.734 37.607 1.00 21.18 66 PRO D O 1
ATOM 2611 N N . ASP D 1 47 ? 44.987 27.003 35.865 1.00 22.29 67 ASP D N 1
ATOM 2612 C CA . ASP D 1 47 ? 45.318 28.261 36.549 1.00 25.71 67 ASP D CA 1
ATOM 2613 C C . ASP D 1 47 ? 44.168 29.262 36.618 1.00 25.46 67 ASP D C 1
ATOM 2614 O O . ASP D 1 47 ? 44.355 30.385 37.050 1.00 27.33 67 ASP D O 1
ATOM 2619 N N . ASP D 1 48 ? 42.977 28.856 36.196 1.00 23.60 68 ASP D N 1
ATOM 2620 C CA . ASP D 1 48 ? 41.825 29.737 36.192 1.00 23.82 68 ASP D CA 1
ATOM 2621 C C . ASP D 1 48 ? 40.599 28.828 36.366 1.00 22.21 68 ASP D C 1
ATOM 2622 O O . ASP D 1 48 ? 40.453 27.878 35.619 1.00 20.70 68 ASP D O 1
ATOM 2627 N N . PRO D 1 49 ? 39.737 29.119 37.349 1.00 22.33 69 PRO D N 1
ATOM 2628 C CA . PRO D 1 49 ? 38.608 28.243 37.645 1.00 22.02 69 PRO D CA 1
ATOM 2629 C C . PRO D 1 49 ? 37.567 28.212 36.538 1.00 21.38 69 PRO D C 1
ATOM 2630 O O . PRO D 1 49 ? 36.957 27.170 36.309 1.00 20.99 69 PRO D O 1
ATOM 2634 N N . GLU D 1 50 ? 37.337 29.330 35.865 1.00 21.22 70 GLU D N 1
ATOM 2635 C CA . GLU D 1 50 ? 36.361 29.313 34.785 1.00 21.78 70 GLU D CA 1
ATOM 2636 C C . GLU D 1 50 ? 36.845 28.477 33.609 1.00 19.00 70 GLU D C 1
ATOM 2637 O O . GLU D 1 50 ? 36.064 27.761 33.024 1.00 17.94 70 GLU D O 1
ATOM 2643 N N . ASN D 1 51 ? 38.124 28.587 33.257 1.00 18.04 71 ASN D N 1
ATOM 2644 C CA . ASN D 1 51 ? 38.673 27.775 32.168 1.00 17.29 71 ASN D CA 1
ATOM 2645 C C . ASN D 1 51 ? 38.639 26.272 32.530 1.00 15.32 71 ASN D C 1
ATOM 2646 O O . ASN D 1 51 ? 38.319 25.423 31.690 1.00 13.07 71 ASN D O 1
ATOM 2651 N N . LEU D 1 52 ? 38.968 25.967 33.782 1.00 14.09 72 LEU D N 1
ATOM 2652 C CA . LEU D 1 52 ? 38.927 24.600 34.234 1.00 13.11 72 LEU D CA 1
ATOM 2653 C C . LEU D 1 52 ? 37.505 24.082 34.106 1.00 12.98 72 LEU D C 1
ATOM 2654 O O . LEU D 1 52 ? 37.291 22.983 33.604 1.00 12.41 72 LEU D O 1
ATOM 2659 N N . SER D 1 53 ? 36.535 24.906 34.506 1.00 13.05 73 SER D N 1
ATOM 2660 C CA . SER D 1 53 ? 35.139 24.534 34.449 1.00 14.57 73 SER D CA 1
ATOM 2661 C C . SER D 1 53 ? 34.733 24.153 33.023 1.00 14.70 73 SER D C 1
ATOM 2662 O O . SER D 1 53 ? 34.159 23.078 32.807 1.00 15.07 73 SER D O 1
ATOM 2665 N N . VAL D 1 54 ? 35.017 25.020 32.054 1.00 15.40 74 VAL D N 1
ATOM 2666 C CA . VAL D 1 54 ? 34.651 24.694 30.666 1.00 15.18 74 VAL D CA 1
ATOM 2667 C C . VAL D 1 54 ? 35.360 23.441 30.091 1.00 14.13 74 VAL D C 1
ATOM 2668 O O . VAL D 1 54 ? 34.715 22.687 29.403 1.00 11.85 74 VAL D O 1
ATOM 2672 N N . PHE D 1 55 ? 36.665 23.289 30.363 1.00 13.23 75 PHE D N 1
ATOM 2673 C CA . PHE D 1 55 ? 37.466 22.076 30.085 1.00 12.88 75 PHE D CA 1
ATOM 2674 C C . PHE D 1 55 ? 36.771 20.801 30.615 1.00 12.96 75 PHE D C 1
ATOM 2675 O O . PHE D 1 55 ? 36.537 19.825 29.861 1.00 12.95 75 PHE D O 1
ATOM 2683 N N . LEU D 1 56 ? 36.433 20.793 31.900 1.00 12.32 76 LEU D N 1
ATOM 2684 C CA . LEU D 1 56 ? 35.777 19.622 32.486 1.00 12.00 76 LEU D CA 1
ATOM 2685 C C . LEU D 1 56 ? 34.396 19.377 31.906 1.00 12.11 76 LEU D C 1
ATOM 2686 O O . LEU D 1 56 ? 33.996 18.242 31.703 1.00 11.29 76 LEU D O 1
ATOM 2691 N N . LYS D 1 57 ? 33.646 20.446 31.662 1.00 12.33 77 LYS D N 1
ATOM 2692 C CA . LYS D 1 57 ? 32.315 20.304 31.139 1.00 14.10 77 LYS D CA 1
ATOM 2693 C C . LYS D 1 57 ? 32.278 19.668 29.721 1.00 13.34 77 LYS D C 1
ATOM 2694 O O . LYS D 1 57 ? 31.333 18.952 29.417 1.00 12.59 77 LYS D O 1
ATOM 2700 N N . SER D 1 58 ? 33.281 19.943 28.870 1.00 13.48 78 SER D N 1
ATOM 2701 C CA . SER D 1 58 ? 33.355 19.308 27.542 1.00 13.54 78 SER D CA 1
ATOM 2702 C C . SER D 1 58 ? 33.639 17.816 27.720 1.00 12.54 78 SER D C 1
ATOM 2703 O O . SER D 1 58 ? 33.043 16.989 27.042 1.00 12.45 78 SER D O 1
ATOM 2706 N N . ALA D 1 59 ? 34.565 17.472 28.615 1.00 11.79 79 ALA D N 1
ATOM 2707 C CA . ALA D 1 59 ? 34.857 16.055 28.869 1.00 10.82 79 ALA D CA 1
ATOM 2708 C C . ALA D 1 59 ? 33.616 15.343 29.375 1.00 10.28 79 ALA D C 1
ATOM 2709 O O . ALA D 1 59 ? 33.373 14.201 29.002 1.00 7.99 79 ALA D O 1
ATOM 2711 N N . ILE D 1 60 ? 32.844 16.025 30.222 1.00 10.38 80 ILE D N 1
ATOM 2712 C CA . ILE D 1 60 ? 31.635 15.424 30.812 1.00 11.80 80 ILE D CA 1
ATOM 2713 C C . ILE D 1 60 ? 30.562 15.252 29.754 1.00 12.00 80 ILE D C 1
ATOM 2714 O O . ILE D 1 60 ? 29.949 14.201 29.698 1.00 13.01 80 ILE D O 1
ATOM 2719 N N . TRP D 1 61 ? 30.356 16.265 28.915 1.00 11.83 81 TRP D N 1
ATOM 2720 C CA . TRP D 1 61 ? 29.449 16.121 27.786 1.00 12.85 81 TRP D CA 1
ATOM 2721 C C . TRP D 1 61 ? 29.825 14.901 26.925 1.00 13.81 81 TRP D C 1
ATOM 2722 O O . TRP D 1 61 ? 28.955 14.106 26.558 1.00 13.80 81 TRP D O 1
ATOM 2741 N N . LEU D 1 63 ? 31.274 12.215 27.781 1.00 13.98 83 LEU D N 1
ATOM 2742 C CA . LEU D 1 63 ? 30.992 10.990 28.512 1.00 12.49 83 LEU D CA 1
ATOM 2743 C C . LEU D 1 63 ? 29.488 10.794 28.722 1.00 12.56 83 LEU D C 1
ATOM 2744 O O . LEU D 1 63 ? 29.025 9.654 28.851 1.00 13.56 83 LEU D O 1
ATOM 2749 N N . SER D 1 64 ? 28.726 11.885 28.789 1.00 11.46 84 SER D N 1
ATOM 2750 C CA . SER D 1 64 ? 27.299 11.776 29.122 1.00 12.12 84 SER D CA 1
ATOM 2751 C C . SER D 1 64 ? 26.348 11.848 27.945 1.00 13.25 84 SER D C 1
ATOM 2752 O O . SER D 1 64 ? 25.238 11.330 28.053 1.00 13.72 84 SER D O 1
ATOM 2755 N N . HIS D 1 65 ? 26.787 12.411 26.807 1.00 13.56 85 HIS D N 1
ATOM 2756 C CA . HIS D 1 65 ? 25.883 12.616 25.649 1.00 16.48 85 HIS D CA 1
ATOM 2757 C C . HIS D 1 65 ? 26.350 11.998 24.361 1.00 16.37 85 HIS D C 1
ATOM 2758 O O . HIS D 1 65 ? 25.524 11.588 23.562 1.00 19.11 85 HIS D O 1
ATOM 2765 N N . LYS D 1 66 ? 27.657 11.954 24.143 1.00 16.68 86 LYS D N 1
ATOM 2766 C CA . LYS D 1 66 ? 28.226 11.580 22.856 1.00 17.94 86 LYS D CA 1
ATOM 2767 C C . LYS D 1 66 ? 28.091 10.085 22.693 1.00 19.50 86 LYS D C 1
ATOM 2768 O O . LYS D 1 66 ? 28.739 9.307 23.387 1.00 20.28 86 LYS D O 1
ATOM 2774 N N . ARG D 1 67 ? 27.268 9.680 21.744 1.00 21.26 87 ARG D N 1
ATOM 2775 C CA . ARG D 1 67 ? 26.944 8.271 21.564 1.00 23.49 87 ARG D CA 1
ATOM 2776 C C . ARG D 1 67 ? 28.010 7.481 20.789 1.00 23.94 87 ARG D C 1
ATOM 2777 O O . ARG D 1 67 ? 27.977 6.238 20.777 1.00 26.16 87 ARG D O 1
ATOM 2785 N N . ASP D 1 68 ? 28.921 8.174 20.112 1.00 22.96 88 ASP D N 1
ATOM 2786 C CA . ASP D 1 68 ? 29.954 7.499 19.354 1.00 22.85 88 ASP D CA 1
ATOM 2787 C C . ASP D 1 68 ? 31.340 7.698 19.948 1.00 21.41 88 ASP D C 1
ATOM 2788 O O . ASP D 1 68 ? 32.323 7.737 19.218 1.00 21.48 88 ASP D O 1
ATOM 2793 N N . LEU D 1 69 ? 31.427 7.831 21.264 1.00 18.67 89 LEU D N 1
ATOM 2794 C CA . LEU D 1 69 ? 32.730 7.902 21.882 1.00 17.36 89 LEU D CA 1
ATOM 2795 C C . LEU D 1 69 ? 33.289 6.485 21.863 1.00 17.65 89 LEU D C 1
ATOM 2796 O O . LEU D 1 69 ? 32.655 5.566 22.395 1.00 17.87 89 LEU D O 1
ATOM 2801 N N . PRO D 1 70 ? 34.475 6.293 21.262 1.00 18.11 90 PRO D N 1
ATOM 2802 C CA . PRO D 1 70 ? 35.053 4.925 21.299 1.00 19.76 90 PRO D CA 1
ATOM 2803 C C . PRO D 1 70 ? 35.105 4.376 22.740 1.00 19.03 90 PRO D C 1
ATOM 2804 O O . PRO D 1 70 ? 35.492 5.093 23.643 1.00 18.66 90 PRO D O 1
ATOM 2808 N N . GLY D 1 71 ? 34.696 3.131 22.971 1.00 19.51 91 GLY D N 1
ATOM 2809 C CA . GLY D 1 71 ? 34.586 2.642 24.359 1.00 18.64 91 GLY D CA 1
ATOM 2810 C C . GLY D 1 71 ? 35.916 2.555 25.113 1.00 18.80 91 GLY D C 1
ATOM 2811 O O . GLY D 1 71 ? 35.938 2.611 26.345 1.00 17.98 91 GLY D O 1
ATOM 2812 N N . HIS D 1 72 ? 37.023 2.427 24.378 1.00 17.88 92 HIS D N 1
ATOM 2813 C CA . HIS D 1 72 ? 38.341 2.392 24.988 1.00 18.63 92 HIS D CA 1
ATOM 2814 C C . HIS D 1 72 ? 38.808 3.783 25.424 1.00 17.52 92 HIS D C 1
ATOM 2815 O O . HIS D 1 72 ? 39.840 3.889 26.039 1.00 17.08 92 HIS D O 1
ATOM 2822 N N . TYR D 1 73 ? 38.014 4.832 25.154 1.00 15.83 93 TYR D N 1
ATOM 2823 C CA . TYR D 1 73 ? 38.340 6.188 25.633 1.00 14.82 93 TYR D CA 1
ATOM 2824 C C . TYR D 1 73 ? 37.645 6.477 26.942 1.00 14.26 93 TYR D C 1
ATOM 2825 O O . TYR D 1 73 ? 37.974 7.466 27.610 1.00 14.42 93 TYR D O 1
ATOM 2834 N N . ARG D 1 74 ? 36.667 5.643 27.318 1.00 14.77 94 ARG D N 1
ATOM 2835 C CA . ARG D 1 74 ? 35.864 5.930 28.515 1.00 13.78 94 ARG D CA 1
ATOM 2836 C C . ARG D 1 74 ? 36.700 5.993 29.799 1.00 13.89 94 ARG D C 1
ATOM 2837 O O . ARG D 1 74 ? 36.592 6.957 30.537 1.00 14.17 94 ARG D O 1
ATOM 2845 N N . LEU D 1 75 ? 37.553 4.996 30.036 1.00 13.79 95 LEU D N 1
ATOM 2846 C CA . LEU D 1 75 ? 38.424 4.970 31.230 1.00 14.12 95 LEU D CA 1
ATOM 2847 C C . LEU D 1 75 ? 39.438 6.108 31.306 1.00 13.51 95 LEU D C 1
ATOM 2848 O O . LEU D 1 75 ? 39.452 6.804 32.329 1.00 13.16 95 LEU D O 1
ATOM 2853 N N . PRO D 1 76 ? 40.279 6.312 30.249 1.00 13.08 96 PRO D N 1
ATOM 2854 C CA . PRO D 1 76 ? 41.190 7.442 30.359 1.00 13.89 96 PRO D CA 1
ATOM 2855 C C . PRO D 1 76 ? 40.488 8.809 30.440 1.00 13.43 96 PRO D C 1
ATOM 2856 O O . PRO D 1 76 ? 40.996 9.704 31.143 1.00 12.77 96 PRO D O 1
ATOM 2860 N N . LEU D 1 77 ? 39.361 8.978 29.729 1.00 12.33 97 LEU D N 1
ATOM 2861 C CA . LEU D 1 77 ? 38.664 10.267 29.757 1.00 11.19 97 LEU D CA 1
ATOM 2862 C C . LEU D 1 77 ? 38.064 10.520 31.143 1.00 11.11 97 LEU D C 1
ATOM 2863 O O . LEU D 1 77 ? 38.121 11.629 31.655 1.00 10.80 97 LEU D O 1
ATOM 2868 N N . THR D 1 78 ? 37.486 9.495 31.744 1.00 11.91 98 THR D N 1
ATOM 2869 C CA . THR D 1 78 ? 36.974 9.602 33.124 1.00 12.51 98 THR D CA 1
ATOM 2870 C C . THR D 1 78 ? 38.069 9.924 34.135 1.00 13.57 98 THR D C 1
ATOM 2871 O O . THR D 1 78 ? 37.867 10.723 35.058 1.00 14.14 98 THR D O 1
ATOM 2875 N N . CYS D 1 79 ? 39.236 9.322 33.950 1.00 15.39 99 CYS D N 1
ATOM 2876 C CA . CYS D 1 79 ? 40.373 9.613 34.803 1.00 17.83 99 CYS D CA 1
ATOM 2877 C C . CYS D 1 79 ? 40.827 11.051 34.642 1.00 17.00 99 CYS D C 1
ATOM 2878 O O . CYS D 1 79 ? 41.188 11.671 35.622 1.00 15.75 99 CYS D O 1
ATOM 2881 N N . LEU D 1 80 ? 40.806 11.571 33.409 1.00 16.40 100 LEU D N 1
ATOM 2882 C CA . LEU D 1 80 ? 41.113 12.991 33.197 1.00 15.57 100 LEU D CA 1
ATOM 2883 C C . LEU D 1 80 ? 40.160 13.860 33.995 1.00 14.78 100 LEU D C 1
ATOM 2884 O O . LEU D 1 80 ? 40.588 14.820 34.652 1.00 15.40 100 LEU D O 1
ATOM 2889 N N . VAL D 1 81 ? 38.866 13.578 33.906 1.00 13.83 101 VAL D N 1
ATOM 2890 C CA . VAL D 1 81 ? 37.878 14.337 34.710 1.00 13.63 101 VAL D CA 1
ATOM 2891 C C . VAL D 1 81 ? 38.145 14.294 36.230 1.00 14.57 101 VAL D C 1
ATOM 2892 O O . VAL D 1 81 ? 38.195 15.325 36.862 1.00 13.32 101 VAL D O 1
ATOM 2896 N N . SER D 1 82 ? 38.386 13.114 36.770 1.00 16.26 102 SER D N 1
ATOM 2897 C CA . SER D 1 82 ? 38.576 12.901 38.208 1.00 19.17 102 SER D CA 1
ATOM 2898 C C . SER D 1 82 ? 39.886 13.554 38.673 1.00 20.22 102 SER D C 1
ATOM 2899 O O . SER D 1 82 ? 39.934 14.160 39.732 1.00 21.45 102 SER D O 1
ATOM 2902 N N . THR D 1 83 ? 40.942 13.412 37.866 1.00 19.86 103 THR D N 1
ATOM 2903 C CA . THR D 1 83 ? 42.257 14.012 38.147 1.00 21.71 103 THR D CA 1
ATOM 2904 C C . THR D 1 83 ? 42.193 15.555 38.139 1.00 20.11 103 THR D C 1
ATOM 2905 O O . THR D 1 83 ? 42.554 16.195 39.119 1.00 21.02 103 THR D O 1
ATOM 2909 N N . TYR D 1 84 ? 41.744 16.137 37.022 1.00 17.55 104 TYR D N 1
ATOM 2910 C CA . TYR D 1 84 ? 41.750 17.581 36.875 1.00 15.91 104 TYR D CA 1
ATOM 2911 C C . TYR D 1 84 ? 40.749 18.310 37.780 1.00 15.95 104 TYR D C 1
ATOM 2912 O O . TYR D 1 84 ? 40.985 19.461 38.183 1.00 15.34 104 TYR D O 1
ATOM 2921 N N . SER D 1 85 ? 39.643 17.650 38.130 1.00 14.40 105 SER D N 1
ATOM 2922 C CA . SER D 1 85 ? 38.716 18.264 39.083 1.00 16.33 105 SER D CA 1
ATOM 2923 C C . SER D 1 85 ? 39.378 18.568 40.441 1.00 15.70 105 SER D C 1
ATOM 2924 O O . SER D 1 85 ? 38.987 19.504 41.120 1.00 15.96 105 SER D O 1
ATOM 2927 N N . GLU D 1 86 ? 40.410 17.815 40.814 1.00 16.81 106 GLU D N 1
ATOM 2928 C CA . GLU D 1 86 ? 41.129 18.025 42.087 1.00 18.05 106 GLU D CA 1
ATOM 2929 C C . GLU D 1 86 ? 41.732 19.434 42.256 1.00 16.97 106 GLU D C 1
ATOM 2930 O O . GLU D 1 86 ? 41.874 19.930 43.364 1.00 14.21 106 GLU D O 1
ATOM 2936 N N . TYR D 1 87 ? 42.080 20.083 41.143 1.00 16.56 107 TYR D N 1
ATOM 2937 C CA . TYR D 1 87 ? 42.673 21.442 41.208 1.00 16.97 107 TYR D CA 1
ATOM 2938 C C . TYR D 1 87 ? 41.710 22.474 41.784 1.00 16.67 107 TYR D C 1
ATOM 2939 O O . TYR D 1 87 ? 42.157 23.556 42.169 1.00 15.85 107 TYR D O 1
ATOM 2948 N N . PHE D 1 88 ? 40.401 22.149 41.851 1.00 15.53 108 PHE D N 1
ATOM 2949 C CA . PHE D 1 88 ? 39.439 23.081 42.460 1.00 16.64 108 PHE D CA 1
ATOM 2950 C C . PHE D 1 88 ? 39.646 23.285 43.962 1.00 17.61 108 PHE D C 1
ATOM 2951 O O . PHE D 1 88 ? 39.135 24.252 44.525 1.00 18.43 108 PHE D O 1
ATOM 2959 N N . VAL D 1 89 ? 40.360 22.386 44.639 1.00 18.91 109 VAL D N 1
ATOM 2960 C CA . VAL D 1 89 ? 40.533 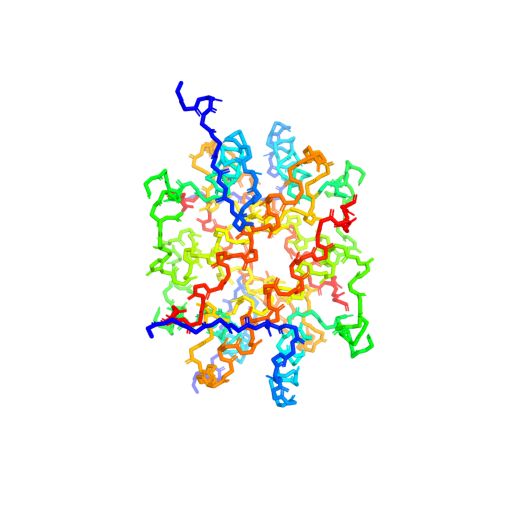22.600 46.093 1.00 20.44 109 VAL D CA 1
ATOM 2961 C C . VAL D 1 89 ? 41.178 23.965 46.335 1.00 23.11 109 VAL D C 1
ATOM 2962 O O . VAL D 1 89 ? 40.659 24.761 47.125 1.00 24.65 109 VAL D O 1
ATOM 2966 N N . GLU D 1 90 ? 42.274 24.260 45.637 1.00 23.31 110 GLU D N 1
ATOM 2967 C CA . GLU D 1 90 ? 42.950 25.566 45.805 1.00 25.88 110 GLU D CA 1
ATOM 2968 C C . GLU D 1 90 ? 42.540 26.619 44.780 1.00 24.58 110 GLU D C 1
ATOM 2969 O O . GLU D 1 90 ? 42.689 27.793 45.028 1.00 25.55 110 GLU D O 1
ATOM 2975 N N . LEU D 1 91 ? 42.059 26.207 43.621 1.00 23.68 111 LEU D N 1
ATOM 2976 C CA . LEU D 1 91 ? 41.709 27.156 42.565 1.00 24.77 111 LEU D CA 1
ATOM 2977 C C . LEU D 1 91 ? 40.275 27.697 42.742 1.00 25.14 111 LEU D C 1
ATOM 2978 O O . LEU D 1 91 ? 39.298 27.039 42.372 1.00 24.03 111 LEU D O 1
ATOM 2983 N N . LYS D 1 92 ? 40.172 28.881 43.340 1.00 27.19 112 LYS D N 1
ATOM 2984 C CA . LYS D 1 92 ? 38.895 29.487 43.780 1.00 28.80 112 LYS D CA 1
ATOM 2985 C C . LYS D 1 92 ? 38.486 30.642 42.860 1.00 28.90 112 LYS D C 1
ATOM 2986 O O . LYS D 1 92 ? 39.361 31.272 42.273 1.00 28.93 112 LYS D O 1
ATOM 2992 N N . PRO D 1 93 ? 37.176 30.990 42.801 1.00 29.07 113 PRO D N 1
ATOM 2993 C CA . PRO D 1 93 ? 36.806 32.205 42.055 1.00 30.15 113 PRO D CA 1
ATOM 2994 C C . PRO D 1 93 ? 37.465 33.470 42.649 1.00 32.64 113 PRO D C 1
ATOM 2995 O O . PRO D 1 93 ? 37.525 33.618 43.882 1.00 33.95 113 PRO D O 1
#

B-factor: mean 22.88, std 9.89, range [6.21, 78.42]

Organism: Rice hoja blanca virus (strain cr) (NCBI:txid480611)

CATH classification: 1.20.1440.190

Solvent-accessible surface area: 19088 Å² total